Protein AF-A0A061PE64-F1 (afdb_monomer)

Radius of gyration: 28.74 Å; Cα contacts (8 Å, |Δi|>4): 344; chains: 1; bounding box: 72×44×99 Å

pLDDT: mean 81.18, std 12.91, range [37.75, 94.81]

Sequence (260 aa):
MVASVWLIIIIAFAVAGWHYVTSRRQDVIDVRKYKSYVHGNATLTGKNVHFFVIAGHRHRQYCEITGGRLLIHDPHNKIELFINEKEVTRSGVTCGQQYVGTMIINEHLQFTYKVGAFSRYRRVVQQELPRANDLVDLVSFALETIMANNTMRKKNMLIGAAMPTSEAEFLHTATTFQHYKAEAGRMLTEKVGNRFGRHVDEYLQIFEFESTDQVSADELRRRYRIMAKRYHPDSPTGDVHKFKRVKEAYEHIKKEHVAV

Secondary structure (DSSP, 8-state):
-HHHHHHHHHHHHHHHHHHHHHHTS-----EEEESEEEETTEEEEETTEEEEEETT-TT-EEEEE-SEEEEEE-SS-EEEEEEEEEEEEETTEEEEEEEEEEEEETTEEEEE--TT-HHHHHHHHHHHS-SS-HHHHHHHHHHHHHHHHHHHHHTT---TTSPPSSHHHHHHHHHHHHHHHHHHHHHHHHHHHTTTT----HHHHHTT-S-GGG--HHHHHHHHHHHHHHH-TTSTT--HHHHHHHHHHHHHHHHHH---

Nearest PDB structures (foldseek):
  4rwu-assembly1_A  TM=8.723E-01  e=1.209E-02  Saccharomyces cerevisiae S288C
  5k3h-assembly2_D  TM=2.871E-01  e=7.745E+00  Caenorhabditis elegans
  8z9d-assembly1_o  TM=2.925E-01  e=5.789E+00  Spinacia oleracea

Structure (mmCIF, N/CA/C/O backbone):
data_AF-A0A061PE64-F1
#
_entry.id   AF-A0A061PE64-F1
#
loop_
_atom_site.group_PDB
_atom_site.id
_atom_site.type_symbol
_atom_site.label_atom_id
_atom_site.label_alt_id
_atom_site.label_comp_id
_atom_site.label_asym_id
_atom_site.label_entity_id
_atom_site.label_seq_id
_atom_site.pdbx_PDB_ins_code
_atom_site.Cartn_x
_atom_site.Cartn_y
_atom_site.Cartn_z
_atom_site.occupancy
_atom_site.B_iso_or_equiv
_atom_site.auth_seq_id
_atom_site.auth_comp_id
_atom_site.auth_asym_id
_atom_site.auth_atom_id
_atom_site.pdbx_PDB_model_num
ATOM 1 N N . MET A 1 1 ? -35.300 19.593 63.095 1.00 65.81 1 MET A N 1
ATOM 2 C CA . MET A 1 1 ? -34.093 18.826 62.702 1.00 65.81 1 MET A CA 1
ATOM 3 C C . MET A 1 1 ? -34.347 17.782 61.620 1.00 65.81 1 MET A C 1
ATOM 5 O O . MET A 1 1 ? -33.491 17.628 60.767 1.00 65.81 1 MET A O 1
ATOM 9 N N . VAL A 1 2 ? -35.482 17.073 61.603 1.00 73.81 2 VAL A N 1
ATOM 10 C CA . VAL A 1 2 ? -35.707 15.985 60.626 1.00 73.81 2 VAL A CA 1
ATOM 11 C C . VAL A 1 2 ? -35.851 16.494 59.180 1.00 73.81 2 VAL A C 1
ATOM 13 O O . VAL A 1 2 ? -35.308 15.891 58.261 1.00 73.81 2 VAL A O 1
ATOM 16 N N . ALA A 1 3 ? -36.503 17.643 58.972 1.00 76.19 3 ALA A N 1
ATOM 17 C CA . ALA A 1 3 ? -36.713 18.213 57.635 1.00 76.19 3 ALA A CA 1
ATOM 18 C C . ALA A 1 3 ? -35.410 18.614 56.912 1.00 76.19 3 ALA A C 1
ATOM 20 O O . ALA A 1 3 ? -35.300 18.463 55.698 1.00 76.19 3 ALA A O 1
ATOM 21 N N . SER A 1 4 ? -34.398 19.078 57.649 1.00 79.50 4 SER A N 1
ATOM 22 C CA . SER A 1 4 ? -33.114 19.492 57.078 1.00 79.50 4 SER A CA 1
ATOM 23 C C . SER A 1 4 ? -32.258 18.308 56.611 1.00 79.50 4 SER A C 1
ATOM 25 O O . SER A 1 4 ? -31.529 18.442 55.634 1.00 79.50 4 SER A O 1
ATOM 27 N N . VAL A 1 5 ? -32.388 17.134 57.239 1.00 88.12 5 VAL A N 1
ATOM 28 C CA . VAL A 1 5 ? -31.668 15.915 56.824 1.00 88.12 5 VAL A CA 1
ATOM 29 C C . VAL A 1 5 ? -32.196 15.392 55.485 1.00 88.12 5 VAL A C 1
ATOM 31 O O . VAL A 1 5 ? -31.411 15.072 54.595 1.00 88.12 5 VAL A O 1
ATOM 34 N N . TRP A 1 6 ? -33.518 15.377 55.298 1.00 87.75 6 TRP A N 1
ATOM 35 C CA . TRP A 1 6 ? -34.132 14.946 54.038 1.00 87.75 6 TRP A CA 1
ATOM 36 C C . TRP A 1 6 ? -33.775 15.858 52.862 1.00 87.75 6 TRP A C 1
ATOM 38 O O . TRP A 1 6 ? -33.511 15.366 51.766 1.00 87.75 6 TRP A O 1
ATOM 48 N N . LEU A 1 7 ? -33.690 17.171 53.094 1.00 88.25 7 LEU A N 1
ATOM 49 C CA . LEU A 1 7 ? -33.286 18.129 52.067 1.00 88.25 7 LEU A CA 1
ATOM 50 C C . LEU A 1 7 ? -31.846 17.882 51.585 1.00 88.25 7 LEU A C 1
ATOM 52 O O . LEU A 1 7 ? -31.590 17.895 50.383 1.00 88.25 7 LEU A O 1
ATOM 56 N N . ILE A 1 8 ? -30.920 17.597 52.506 1.00 89.56 8 ILE A N 1
ATOM 57 C CA . ILE A 1 8 ? -29.518 17.295 52.173 1.00 89.56 8 ILE A CA 1
ATOM 58 C C . ILE A 1 8 ? -29.419 16.009 51.344 1.00 89.56 8 ILE A C 1
ATOM 60 O O . ILE A 1 8 ? -28.689 15.974 50.356 1.00 89.56 8 ILE A O 1
ATOM 64 N N . ILE A 1 9 ? -30.183 14.973 51.701 1.00 89.19 9 ILE A N 1
ATOM 65 C CA . ILE A 1 9 ? -30.203 13.701 50.965 1.00 89.19 9 ILE A CA 1
ATOM 66 C C . ILE A 1 9 ? -30.725 13.909 49.537 1.00 89.19 9 ILE A C 1
ATOM 68 O O . ILE A 1 9 ? -30.103 13.442 48.584 1.00 89.19 9 ILE A O 1
ATOM 72 N N . ILE A 1 10 ? -31.820 14.655 49.364 1.00 90.81 10 ILE A N 1
ATOM 73 C CA . ILE A 1 10 ? -32.391 14.943 48.038 1.00 90.81 10 ILE A CA 1
ATOM 74 C C . ILE A 1 10 ? -31.395 15.721 47.168 1.00 90.81 10 ILE A C 1
ATOM 76 O O . ILE A 1 10 ? -31.207 15.377 46.002 1.00 90.81 10 ILE A O 1
ATOM 80 N N . ILE A 1 11 ? -30.714 16.724 47.733 1.00 91.50 11 ILE A N 1
ATOM 81 C CA . ILE A 1 11 ? -29.686 17.490 47.016 1.00 91.50 11 ILE A CA 1
ATOM 82 C C . ILE A 1 11 ? -28.512 16.584 46.628 1.00 91.50 11 ILE A C 1
ATOM 84 O O . ILE A 1 11 ? -28.055 16.647 45.490 1.00 91.50 11 ILE A O 1
ATOM 88 N N . ALA A 1 12 ? -28.059 15.698 47.518 1.00 90.62 12 ALA A N 1
ATOM 89 C CA . ALA A 1 12 ? -26.979 14.760 47.216 1.00 90.62 12 ALA A CA 1
ATOM 90 C C . ALA A 1 12 ? -27.345 13.809 46.064 1.00 90.62 12 ALA A C 1
ATOM 92 O O . ALA A 1 12 ? -26.534 13.612 45.161 1.00 90.62 12 ALA A O 1
ATOM 93 N N . PHE A 1 13 ? -28.573 13.278 46.032 1.00 91.88 13 PHE A N 1
ATOM 94 C CA . PHE A 1 13 ? -29.049 12.449 44.919 1.00 91.88 13 PHE A CA 1
ATOM 95 C C . PHE A 1 13 ? -29.255 13.244 43.626 1.00 91.88 13 PHE A C 1
ATOM 97 O O . PHE A 1 13 ? -28.962 12.724 42.553 1.00 91.88 13 PHE A O 1
ATOM 104 N N . ALA A 1 14 ? -29.699 14.500 43.701 1.00 88.94 14 ALA A N 1
ATOM 105 C CA . ALA A 1 14 ? -29.821 15.369 42.532 1.00 88.94 14 ALA A CA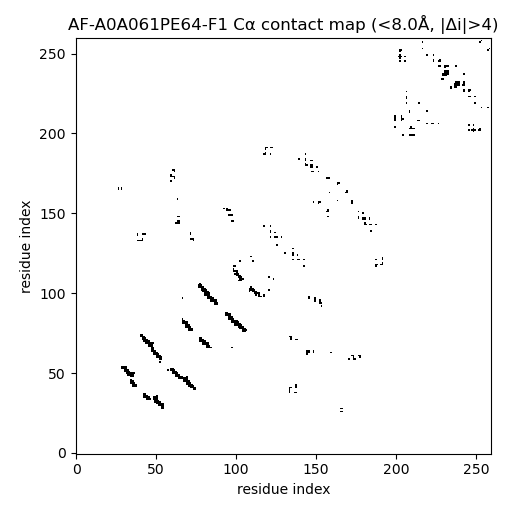 1
ATOM 106 C C . ALA A 1 14 ? -28.447 15.724 41.943 1.00 88.94 14 ALA A C 1
ATOM 108 O O . ALA A 1 14 ? -28.273 15.669 40.730 1.00 88.94 14 ALA A O 1
ATOM 109 N N . VAL A 1 15 ? -27.455 16.019 42.788 1.00 88.38 15 VAL A N 1
ATOM 110 C CA . VAL A 1 15 ? -26.070 16.293 42.374 1.00 88.38 15 VAL A CA 1
ATOM 111 C C . VAL A 1 15 ? -25.398 15.029 41.844 1.00 88.38 15 VAL A C 1
ATOM 113 O O . VAL A 1 15 ? -24.762 15.083 40.796 1.00 88.38 15 VAL A O 1
ATOM 116 N N . ALA A 1 16 ? -25.578 13.879 42.500 1.00 84.50 16 ALA A N 1
ATOM 117 C CA . ALA A 1 16 ? -25.071 12.597 42.014 1.00 84.50 16 ALA A CA 1
ATOM 118 C C . ALA A 1 16 ? -25.743 12.189 40.694 1.00 84.50 16 ALA A C 1
ATOM 120 O O . ALA A 1 16 ? -25.062 11.743 39.779 1.00 84.50 16 ALA A O 1
ATOM 121 N N . GLY A 1 17 ? -27.055 12.400 40.561 1.00 82.56 17 GLY A N 1
ATOM 122 C CA . GLY A 1 17 ? -27.813 12.176 39.332 1.00 82.56 17 GLY A CA 1
ATOM 123 C C . GLY A 1 17 ? -27.390 13.122 38.210 1.00 82.56 17 GLY A C 1
ATOM 124 O O . GLY A 1 17 ? -27.197 12.681 37.082 1.00 82.56 17 GLY A O 1
ATOM 125 N N . TRP A 1 18 ? -27.152 14.399 38.513 1.00 79.31 18 TRP A N 1
ATOM 12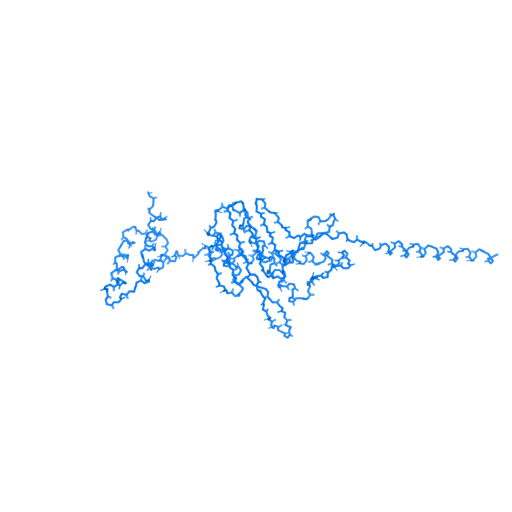6 C CA . TRP A 1 18 ? -26.614 15.372 37.564 1.00 79.31 18 TRP A CA 1
ATOM 127 C C . TRP A 1 18 ? -25.194 15.010 37.129 1.00 79.31 18 TRP A C 1
ATOM 129 O O . TRP A 1 18 ? -24.917 14.994 35.933 1.00 79.31 18 TRP A O 1
ATOM 139 N N . HIS A 1 19 ? -24.298 14.657 38.057 1.00 73.44 19 HIS A N 1
ATOM 140 C CA . HIS A 1 19 ? -22.955 14.167 37.734 1.00 73.44 19 HIS A CA 1
ATOM 141 C C . HIS A 1 19 ? -22.993 12.867 36.933 1.00 73.44 19 HIS A C 1
ATOM 143 O O . HIS A 1 19 ? -22.232 12.720 35.986 1.00 73.44 19 HIS A O 1
ATOM 149 N N . TYR A 1 20 ? -23.910 11.956 37.250 1.00 73.06 20 TYR A N 1
ATOM 150 C CA . TYR A 1 20 ? -24.108 10.717 36.507 1.00 73.06 20 TYR A CA 1
ATOM 151 C C . TYR A 1 20 ? -24.601 10.985 35.080 1.00 73.06 20 TYR A C 1
ATOM 153 O O . TYR A 1 20 ? -24.054 10.430 34.134 1.00 73.06 20 TYR A O 1
ATOM 161 N N . VAL A 1 21 ? -25.582 11.876 34.898 1.00 67.38 21 VAL A N 1
ATOM 162 C CA . VAL A 1 21 ? -26.128 12.249 33.581 1.00 67.38 21 VAL A CA 1
ATOM 163 C C . VAL A 1 21 ? -25.126 13.064 32.760 1.00 67.38 21 VAL A C 1
ATOM 165 O O . VAL A 1 21 ? -25.002 12.835 31.561 1.00 67.38 21 VAL A O 1
ATOM 168 N N . THR A 1 22 ? -24.369 13.973 33.377 1.00 61.34 22 THR A N 1
ATOM 169 C CA . THR A 1 22 ? -23.318 14.745 32.688 1.00 61.34 22 THR A CA 1
ATOM 170 C C . THR A 1 22 ? -22.094 13.894 32.360 1.00 61.34 22 THR A C 1
ATOM 172 O O . THR A 1 22 ? -21.554 14.036 31.271 1.00 61.34 22 THR A O 1
ATOM 175 N N . SER A 1 23 ? -21.734 12.931 33.213 1.00 57.66 23 SER A N 1
ATOM 176 C CA . SER A 1 23 ? -20.745 11.885 32.915 1.00 57.66 23 SER A CA 1
ATOM 177 C C . SER A 1 23 ? -21.216 10.907 31.830 1.00 57.66 23 SER A C 1
ATOM 179 O O . SER A 1 23 ? -20.381 10.314 31.151 1.00 57.66 23 SER A O 1
ATOM 181 N N . ARG A 1 24 ? -22.535 10.717 31.672 1.00 48.91 24 ARG A N 1
ATOM 182 C CA . ARG A 1 24 ? -23.166 9.898 30.622 1.00 48.91 24 ARG A CA 1
ATOM 183 C C . ARG A 1 24 ? -23.611 10.672 29.389 1.00 48.91 24 ARG A C 1
ATOM 185 O O . ARG A 1 24 ? -24.132 10.040 28.468 1.00 48.91 24 ARG A O 1
ATOM 192 N N . ARG A 1 25 ? -23.350 11.981 29.286 1.00 46.56 25 ARG A N 1
ATOM 193 C CA . ARG A 1 25 ? -23.132 12.575 27.962 1.00 46.56 25 ARG A CA 1
ATOM 194 C C . ARG A 1 25 ? -21.840 11.956 27.445 1.00 46.56 25 ARG A C 1
ATOM 196 O O . ARG A 1 25 ? -20.778 12.546 27.541 1.00 46.56 25 ARG A O 1
ATOM 203 N N . GLN A 1 26 ? -21.963 10.706 27.001 1.00 49.41 26 GLN A N 1
ATOM 204 C CA . GLN A 1 26 ? -20.972 9.989 26.235 1.00 49.41 26 GLN A CA 1
ATOM 205 C C . GLN A 1 26 ? -20.493 10.967 25.185 1.00 49.41 26 GLN A C 1
ATOM 207 O O . GLN A 1 26 ? -21.315 11.512 24.443 1.00 49.41 26 GLN A O 1
ATOM 212 N N . ASP A 1 27 ? -19.193 11.219 25.188 1.00 52.84 27 ASP A N 1
ATOM 213 C CA . ASP A 1 27 ? -18.502 11.899 24.114 1.00 52.84 27 ASP A CA 1
ATOM 214 C C . ASP A 1 27 ? -18.824 11.127 22.833 1.00 52.84 27 ASP A C 1
ATOM 216 O O . ASP A 1 27 ? -18.201 10.113 22.511 1.00 52.84 27 ASP A O 1
ATOM 220 N N . VAL A 1 28 ? -19.905 11.528 22.157 1.00 57.47 28 VAL A N 1
ATOM 221 C CA . VAL A 1 28 ? -20.294 10.968 20.872 1.00 57.47 28 VAL A CA 1
ATOM 222 C C . VAL A 1 28 ? -19.204 11.426 19.926 1.00 57.47 28 VAL A C 1
ATOM 224 O O . VAL A 1 28 ? -19.211 12.550 19.427 1.00 57.47 28 VAL A O 1
ATOM 227 N N . ILE A 1 29 ? -18.217 10.561 19.753 1.00 69.00 29 ILE A N 1
ATOM 228 C CA . ILE A 1 29 ? -17.114 10.782 18.841 1.00 69.00 29 ILE A CA 1
ATOM 229 C C . ILE A 1 29 ? -17.666 10.903 17.421 1.00 69.00 29 ILE A C 1
ATOM 231 O O . ILE A 1 29 ? -18.176 9.939 16.851 1.00 69.00 29 ILE A O 1
ATOM 235 N N . ASP A 1 30 ? -17.548 12.096 16.833 1.00 77.38 30 ASP A N 1
ATOM 236 C CA . ASP A 1 30 ? -17.822 12.320 15.409 1.00 77.38 30 ASP A CA 1
ATOM 237 C C . ASP A 1 30 ? -16.663 11.732 14.588 1.00 77.38 30 ASP A C 1
ATOM 239 O O . ASP A 1 30 ? -15.722 12.427 14.186 1.00 77.38 30 ASP A O 1
ATOM 243 N N . VAL A 1 31 ? -16.691 10.409 14.403 1.00 78.06 31 VAL A N 1
ATOM 244 C CA . VAL A 1 31 ? -15.769 9.692 13.520 1.00 78.06 31 VAL A CA 1
ATOM 245 C C . VAL A 1 31 ? -16.340 9.701 12.107 1.00 78.06 31 VAL A C 1
ATOM 247 O O . VAL A 1 31 ? -17.355 9.068 11.812 1.00 78.06 31 VAL A O 1
ATOM 250 N N . ARG A 1 32 ? -15.633 10.361 11.194 1.00 82.38 32 ARG A N 1
ATOM 251 C CA . ARG A 1 32 ? -16.002 10.423 9.778 1.00 82.38 32 ARG A CA 1
ATOM 252 C C . ARG A 1 32 ? -15.304 9.329 8.989 1.00 82.38 32 ARG A C 1
ATOM 254 O O . ARG A 1 32 ? -14.097 9.135 9.133 1.00 82.38 32 ARG A O 1
ATOM 261 N N . LYS A 1 33 ? -16.069 8.656 8.125 1.00 84.00 33 LYS A N 1
ATOM 262 C CA . LYS A 1 33 ? -15.598 7.601 7.222 1.00 84.00 33 LYS A CA 1
ATOM 263 C C . LYS A 1 33 ? -15.558 8.106 5.779 1.00 84.00 33 LYS A C 1
ATOM 265 O O . LYS A 1 33 ? -16.592 8.483 5.233 1.00 84.00 33 LYS A O 1
ATOM 270 N N . TYR A 1 34 ? -14.391 8.044 5.143 1.00 84.62 34 TYR A N 1
ATOM 271 C CA . TYR A 1 34 ? -14.202 8.388 3.729 1.00 84.62 34 TYR A CA 1
ATOM 272 C C . TYR A 1 34 ? -13.819 7.151 2.905 1.00 84.62 34 TYR A C 1
ATOM 274 O O . TYR A 1 34 ? -13.255 6.188 3.431 1.00 84.62 34 TYR A O 1
ATOM 282 N N . LYS A 1 35 ? -14.139 7.180 1.604 1.00 86.31 35 LYS A N 1
ATOM 283 C CA . LYS A 1 35 ? -13.868 6.094 0.635 1.00 86.31 35 LYS A CA 1
ATOM 284 C C . LYS A 1 35 ? -12.722 6.404 -0.337 1.00 86.31 35 LYS A C 1
ATOM 286 O O . LYS A 1 35 ? -12.366 5.564 -1.161 1.00 86.31 35 LYS A O 1
ATOM 291 N N . SER A 1 36 ? -12.174 7.611 -0.261 1.00 89.31 36 SER A N 1
ATOM 292 C CA . SER A 1 36 ? -11.118 8.102 -1.139 1.00 89.31 36 SER A CA 1
ATOM 293 C C . SER A 1 36 ? -10.119 8.943 -0.358 1.00 89.31 36 SER A C 1
ATOM 295 O O . SER A 1 36 ? -10.470 9.563 0.648 1.00 89.31 36 SER A O 1
ATOM 297 N N . TYR A 1 37 ? -8.889 8.978 -0.853 1.00 89.44 37 TYR A N 1
ATOM 298 C CA . TYR A 1 37 ? -7.808 9.806 -0.339 1.00 89.44 37 TYR A CA 1
ATOM 299 C C . TYR A 1 37 ? -7.116 10.507 -1.499 1.00 89.44 37 TYR A C 1
ATOM 301 O O . TYR A 1 37 ? -6.849 9.883 -2.522 1.00 89.44 37 TYR A O 1
ATOM 309 N N . VAL A 1 38 ? -6.864 11.803 -1.347 1.00 90.12 38 VAL A N 1
ATOM 310 C CA . VAL A 1 38 ? -6.295 12.659 -2.391 1.00 90.12 38 VAL A CA 1
ATOM 311 C C . VAL A 1 38 ? -4.952 13.181 -1.899 1.00 90.12 38 VAL A C 1
ATOM 313 O O . VAL A 1 38 ? -4.854 13.641 -0.759 1.00 90.12 38 VAL A O 1
ATOM 316 N N . HIS A 1 39 ? -3.933 13.104 -2.752 1.00 90.31 39 HIS A N 1
ATOM 317 C CA . HIS A 1 39 ? -2.596 13.647 -2.514 1.00 90.31 39 HIS A CA 1
ATOM 318 C C . HIS A 1 39 ? -2.111 14.306 -3.801 1.00 90.31 39 HIS A C 1
ATOM 320 O O . HIS A 1 39 ? -2.010 13.637 -4.829 1.00 90.31 39 HIS A O 1
ATOM 326 N N . GLY A 1 40 ? -1.879 15.619 -3.751 1.00 90.44 40 GLY A N 1
ATOM 327 C CA . GLY A 1 40 ? -1.607 16.413 -4.950 1.00 90.44 40 GLY A CA 1
ATOM 328 C C . GLY A 1 40 ? -2.721 16.258 -5.991 1.00 90.44 40 GLY A C 1
ATOM 329 O O . GLY A 1 40 ? -3.898 16.450 -5.676 1.00 90.44 40 GLY A O 1
ATOM 330 N N . ASN A 1 41 ? -2.347 15.875 -7.211 1.00 90.81 41 ASN A N 1
ATOM 331 C CA . ASN A 1 41 ? -3.264 15.639 -8.330 1.00 90.81 41 ASN A CA 1
ATOM 332 C C . ASN A 1 41 ? -3.718 14.178 -8.454 1.00 90.81 41 ASN A C 1
ATOM 334 O O . ASN A 1 41 ? -4.445 13.832 -9.389 1.00 90.81 41 ASN A O 1
ATOM 338 N N . ALA A 1 42 ? -3.295 13.315 -7.532 1.00 92.06 42 ALA A N 1
ATOM 339 C CA . ALA A 1 42 ? -3.607 11.901 -7.567 1.00 92.06 42 ALA A CA 1
ATOM 340 C C . ALA A 1 42 ? -4.650 11.517 -6.511 1.00 92.06 42 ALA A C 1
ATOM 342 O O . ALA A 1 42 ? -4.754 12.102 -5.429 1.00 92.06 42 ALA A O 1
ATOM 343 N N . THR A 1 43 ? -5.430 10.486 -6.825 1.00 93.56 43 THR A N 1
ATOM 344 C CA . THR A 1 43 ? -6.478 9.954 -5.955 1.00 93.56 43 THR A CA 1
ATOM 345 C C . THR A 1 43 ? -6.310 8.453 -5.773 1.00 93.56 43 THR A C 1
ATOM 347 O O . THR A 1 43 ? -6.122 7.712 -6.735 1.00 93.56 43 THR A O 1
ATOM 350 N N . LEU A 1 44 ? -6.432 7.997 -4.528 1.00 92.94 44 LEU A N 1
ATOM 351 C CA . LEU A 1 44 ? -6.550 6.598 -4.140 1.00 92.94 44 LEU A CA 1
ATOM 352 C C . LEU A 1 44 ? -8.002 6.300 -3.755 1.00 92.94 44 LEU A C 1
ATOM 354 O O . LEU A 1 44 ? -8.576 6.950 -2.879 1.00 92.94 44 LEU A O 1
ATOM 358 N N . THR A 1 45 ? -8.591 5.286 -4.384 1.00 93.56 45 THR A N 1
ATOM 359 C CA . THR A 1 45 ? -9.953 4.806 -4.111 1.00 93.56 45 THR A CA 1
ATOM 360 C C . THR A 1 45 ? -10.012 3.277 -4.077 1.00 93.56 45 THR A C 1
ATOM 362 O O . THR A 1 45 ? -9.128 2.581 -4.579 1.00 93.56 45 THR A O 1
ATOM 365 N N . GLY A 1 46 ? -11.067 2.728 -3.476 1.00 89.12 46 GLY A N 1
ATOM 366 C CA . GLY A 1 46 ? -11.331 1.292 -3.502 1.00 89.12 46 GLY A CA 1
ATOM 367 C C . GLY A 1 46 ? -12.591 0.929 -2.723 1.00 89.12 46 GLY A C 1
ATOM 368 O O . GLY A 1 46 ? -12.949 1.594 -1.753 1.00 89.12 46 GLY A O 1
ATOM 369 N N . LYS A 1 47 ? -13.269 -0.153 -3.129 1.00 83.44 47 LYS A N 1
ATOM 370 C CA . LYS A 1 47 ? -14.504 -0.633 -2.468 1.00 83.44 47 LYS A CA 1
ATOM 371 C C . LYS A 1 47 ? -14.287 -0.954 -0.979 1.00 83.44 47 LYS A C 1
ATOM 373 O O . LYS A 1 47 ? -15.190 -0.790 -0.167 1.00 83.44 47 LYS A O 1
ATOM 378 N N . ASN A 1 48 ? -13.070 -1.367 -0.656 1.00 82.75 48 ASN A N 1
ATOM 379 C CA . ASN A 1 48 ? -12.643 -1.939 0.612 1.00 82.75 48 ASN A CA 1
ATOM 380 C C . ASN A 1 48 ? -11.513 -1.109 1.242 1.00 82.75 48 ASN A C 1
ATOM 382 O O . ASN A 1 48 ? -10.636 -1.656 1.912 1.00 82.75 48 ASN A O 1
ATOM 386 N N . VAL A 1 49 ? -11.483 0.204 0.973 1.00 83.19 49 VAL A N 1
ATOM 387 C CA . VAL A 1 49 ? -10.628 1.125 1.732 1.00 83.19 49 VAL A CA 1
ATOM 388 C C . VAL A 1 49 ? -11.475 2.070 2.542 1.00 83.19 49 VAL A C 1
ATOM 390 O O . VAL A 1 49 ? -12.486 2.606 2.071 1.00 83.19 49 VAL A O 1
ATOM 393 N N . HIS A 1 50 ? -11.066 2.252 3.782 1.00 85.56 50 HIS A N 1
ATOM 394 C CA . HIS A 1 50 ? -11.784 3.041 4.754 1.00 85.56 50 HIS A CA 1
ATOM 395 C C . HIS A 1 50 ? -10.808 3.968 5.464 1.00 85.56 50 HIS A C 1
ATOM 397 O O . HIS A 1 50 ? -9.854 3.522 6.098 1.00 85.56 50 HIS A O 1
ATOM 403 N N . PHE A 1 51 ? -11.065 5.267 5.346 1.00 84.50 51 PHE A N 1
ATOM 404 C CA . PHE A 1 51 ? -10.328 6.301 6.060 1.00 84.50 51 PHE A CA 1
ATOM 405 C C . PHE A 1 51 ? -11.194 6.811 7.199 1.00 84.50 51 PHE A C 1
ATOM 407 O O . PHE A 1 51 ? -12.320 7.247 6.957 1.00 84.50 51 PHE A O 1
ATOM 414 N N . PHE A 1 52 ? -10.666 6.777 8.414 1.00 84.25 52 PHE A N 1
ATOM 415 C CA . PHE A 1 52 ? -11.355 7.207 9.619 1.00 84.25 52 PHE A CA 1
ATOM 416 C C . PHE A 1 52 ? -10.633 8.405 10.234 1.00 84.25 52 PHE A C 1
ATOM 418 O O . PHE A 1 52 ? -9.411 8.384 10.417 1.00 84.25 52 PHE A O 1
ATOM 425 N N . VAL A 1 53 ? -11.392 9.453 10.555 1.00 83.81 53 VAL A N 1
ATOM 426 C CA . VAL A 1 53 ? -10.878 10.691 11.159 1.00 83.81 53 VAL A CA 1
ATOM 427 C C . VAL A 1 53 ? -11.841 11.155 12.245 1.00 83.81 53 VAL A C 1
ATOM 429 O O . VAL A 1 53 ? -13.041 11.224 11.992 1.00 83.81 53 VAL A O 1
ATOM 432 N N . ILE A 1 54 ? -11.323 11.518 13.419 1.00 80.81 54 ILE A N 1
ATOM 433 C CA . ILE A 1 54 ? -12.111 12.206 14.451 1.00 80.81 54 ILE A CA 1
ATOM 434 C C . ILE A 1 54 ? -12.217 13.698 14.113 1.00 80.81 54 ILE A C 1
ATOM 436 O O . ILE A 1 54 ? -11.211 14.355 13.814 1.00 80.81 54 ILE A O 1
ATOM 440 N N . ALA A 1 55 ? -13.430 14.249 14.180 1.00 69.38 55 ALA A N 1
ATOM 441 C CA . ALA A 1 55 ? -13.661 15.685 14.061 1.00 69.38 55 ALA A CA 1
ATOM 442 C C . ALA A 1 55 ? -12.837 16.466 15.103 1.00 69.38 55 ALA A C 1
ATOM 444 O O . ALA A 1 55 ? -12.842 16.148 16.283 1.00 69.38 55 ALA A O 1
ATOM 445 N N . GLY A 1 56 ? -12.088 17.478 14.657 1.00 67.12 56 GLY A N 1
ATOM 446 C CA . GLY A 1 56 ? -11.171 18.242 15.519 1.00 67.12 56 GLY A CA 1
ATOM 447 C C . GLY A 1 56 ? -9.736 17.699 15.580 1.00 67.12 56 GLY A C 1
ATOM 448 O O . GLY A 1 56 ? -8.817 18.455 15.881 1.00 67.12 56 GLY A O 1
ATOM 449 N N . HIS A 1 57 ? -9.488 16.451 15.162 1.00 67.75 57 HIS A N 1
ATOM 450 C CA . HIS A 1 57 ? -8.155 15.833 15.159 1.00 67.75 57 HIS A CA 1
ATOM 451 C C . HIS A 1 57 ? -7.699 15.426 13.751 1.00 67.75 57 HIS A C 1
ATOM 453 O O . HIS A 1 57 ? -7.403 14.265 13.475 1.00 67.75 57 HIS A O 1
ATOM 459 N N . ARG A 1 58 ? -7.571 16.408 12.844 1.00 63.25 58 ARG A N 1
ATOM 460 C CA . ARG A 1 58 ? -7.196 16.183 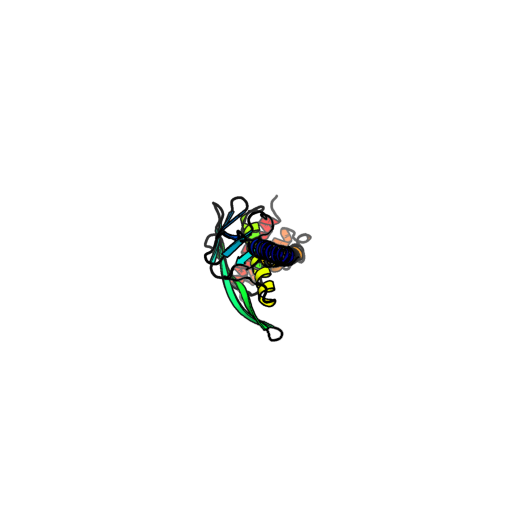11.428 1.00 63.25 58 ARG A CA 1
ATOM 461 C C . ARG A 1 58 ? -5.879 15.419 11.228 1.00 63.25 58 ARG A C 1
ATOM 463 O O . ARG A 1 58 ? -5.722 14.747 10.211 1.00 63.25 58 ARG A O 1
ATOM 470 N N . HIS A 1 59 ? -4.961 15.501 12.192 1.00 65.00 59 HIS A N 1
ATOM 471 C CA . HIS A 1 59 ? -3.661 14.823 12.158 1.00 65.00 59 HIS A CA 1
ATOM 472 C C . HIS A 1 59 ? -3.698 13.374 12.672 1.00 65.00 59 HIS A C 1
ATOM 474 O O . HIS A 1 59 ? -2.708 12.659 12.542 1.00 65.00 59 HIS A O 1
ATOM 480 N N . ARG A 1 60 ? -4.815 12.920 13.254 1.00 71.62 60 ARG A N 1
ATOM 481 C CA . ARG A 1 60 ? -4.965 11.564 13.802 1.00 71.62 60 ARG A CA 1
ATOM 482 C C . ARG A 1 60 ? -5.925 10.771 12.928 1.00 71.62 60 ARG A C 1
ATOM 484 O O . ARG A 1 60 ? -7.123 10.709 13.179 1.00 71.62 60 ARG A O 1
ATOM 491 N N . GLN A 1 61 ? -5.365 10.208 11.864 1.00 82.12 61 GLN A N 1
ATOM 492 C CA . GLN A 1 61 ? -6.100 9.427 10.873 1.00 82.12 61 GLN A CA 1
ATOM 493 C C . GLN A 1 61 ? -5.774 7.943 11.033 1.00 82.12 61 GLN A C 1
ATOM 495 O O . GLN A 1 61 ? -4.622 7.577 11.285 1.00 82.12 61 GLN A O 1
ATOM 500 N N . TYR A 1 62 ? -6.775 7.097 10.844 1.00 84.75 62 TYR A N 1
ATOM 501 C CA . TYR A 1 62 ? -6.617 5.653 10.732 1.00 84.75 62 TYR A CA 1
ATOM 502 C C . TYR A 1 62 ? -7.083 5.219 9.343 1.00 84.75 62 TYR A C 1
ATOM 504 O O . TYR A 1 62 ? -8.111 5.690 8.856 1.00 84.75 62 TYR A O 1
ATOM 512 N N . CYS A 1 63 ? -6.314 4.354 8.685 1.00 87.75 63 CYS A N 1
ATOM 513 C CA . CYS A 1 63 ? -6.673 3.810 7.382 1.00 87.75 63 CYS A CA 1
ATOM 514 C C . CYS A 1 63 ? -6.702 2.287 7.457 1.00 87.75 63 CYS A C 1
ATOM 516 O O . CYS A 1 63 ? -5.774 1.653 7.970 1.00 87.75 63 CYS A O 1
ATOM 518 N N . GLU A 1 64 ? -7.766 1.711 6.917 1.00 87.69 64 GLU A N 1
ATOM 519 C CA . GLU A 1 64 ? -7.925 0.276 6.793 1.00 87.69 64 GLU A CA 1
ATOM 520 C C . GLU A 1 64 ? -8.159 -0.108 5.336 1.00 87.69 64 GLU A C 1
ATOM 522 O O . GLU A 1 64 ? -9.075 0.388 4.676 1.00 87.69 64 GLU A O 1
ATOM 527 N N . ILE A 1 65 ? -7.334 -1.031 4.850 1.00 87.44 65 ILE A N 1
ATOM 528 C CA . ILE A 1 65 ? -7.541 -1.729 3.585 1.00 87.44 65 ILE A CA 1
ATOM 529 C C . ILE A 1 65 ? -7.969 -3.155 3.937 1.00 87.44 65 ILE A C 1
ATOM 531 O O . ILE A 1 65 ? -7.219 -3.896 4.572 1.00 87.44 65 ILE A O 1
ATOM 535 N N . THR A 1 66 ? -9.178 -3.561 3.549 1.00 82.50 66 THR A N 1
ATOM 536 C CA . THR A 1 66 ? -9.742 -4.889 3.869 1.00 82.50 66 THR A CA 1
ATOM 537 C C . THR A 1 66 ? -9.622 -5.897 2.721 1.00 82.50 66 THR A C 1
ATOM 539 O O . THR A 1 66 ? -9.926 -7.067 2.904 1.00 82.50 66 THR A O 1
ATOM 542 N N . GLY A 1 67 ? -9.050 -5.497 1.579 1.00 85.06 67 GLY A N 1
ATOM 543 C CA . GLY A 1 67 ? -8.706 -6.382 0.454 1.00 85.06 67 GLY A CA 1
ATOM 544 C C . GLY A 1 67 ? -9.329 -5.926 -0.864 1.00 85.06 67 GLY A C 1
ATOM 545 O O . GLY A 1 67 ? -9.958 -4.879 -0.927 1.00 85.06 67 GLY A O 1
ATOM 546 N N . GLY A 1 68 ? -9.204 -6.700 -1.937 1.00 89.94 68 GLY A N 1
ATOM 547 C CA . GLY A 1 68 ? -9.808 -6.378 -3.235 1.00 89.94 68 GLY A CA 1
ATOM 548 C C . GLY A 1 68 ? -9.023 -5.344 -4.048 1.00 89.94 68 GLY A C 1
ATOM 549 O O . GLY A 1 68 ? -7.809 -5.224 -3.917 1.00 89.94 68 GLY A O 1
ATOM 550 N N . ARG A 1 69 ? -9.707 -4.628 -4.947 1.00 93.62 69 ARG A N 1
ATOM 551 C CA . ARG A 1 69 ? -9.070 -3.724 -5.919 1.00 93.62 69 ARG A CA 1
ATOM 552 C C . ARG A 1 69 ? -8.892 -2.315 -5.349 1.00 93.62 69 ARG A C 1
ATOM 554 O O . ARG A 1 69 ? -9.877 -1.669 -4.983 1.00 93.62 69 ARG A O 1
ATOM 561 N N . LEU A 1 70 ? -7.647 -1.846 -5.336 1.00 94.06 70 LEU A N 1
ATOM 562 C CA . LEU A 1 70 ? -7.278 -0.448 -5.132 1.00 94.06 70 LEU A CA 1
ATOM 563 C C . LEU A 1 70 ? -7.012 0.200 -6.480 1.00 94.06 70 LEU A C 1
ATOM 565 O O . LEU A 1 70 ? -6.315 -0.377 -7.315 1.00 94.06 70 LEU A O 1
ATOM 569 N N . LEU A 1 71 ? -7.541 1.400 -6.657 1.00 94.81 71 LEU A N 1
ATOM 570 C CA . LEU A 1 71 ? -7.306 2.232 -7.821 1.00 94.81 71 LEU A CA 1
ATOM 571 C C . LEU A 1 71 ? -6.576 3.496 -7.374 1.00 94.81 71 LEU A C 1
ATOM 573 O O . LEU A 1 71 ? -7.081 4.232 -6.529 1.00 94.81 71 LEU A O 1
ATOM 577 N N . ILE A 1 72 ? -5.405 3.738 -7.948 1.00 94.38 72 ILE A N 1
ATOM 578 C CA . ILE A 1 72 ? -4.607 4.940 -7.725 1.00 94.38 72 ILE A CA 1
ATOM 579 C C . ILE A 1 72 ? -4.425 5.597 -9.086 1.00 94.38 72 ILE A C 1
ATOM 581 O O . ILE A 1 72 ? -3.915 4.957 -9.999 1.00 94.38 72 ILE A O 1
ATOM 585 N N . HIS A 1 73 ? -4.877 6.830 -9.260 1.00 93.81 73 HIS A N 1
ATOM 586 C CA . HIS A 1 73 ? -4.824 7.480 -10.566 1.00 93.81 73 HIS A CA 1
ATOM 587 C C . HIS A 1 73 ? -4.615 8.986 -10.452 1.00 93.81 73 HIS A C 1
ATOM 589 O O . HIS A 1 73 ? -5.007 9.606 -9.464 1.00 93.81 73 HIS A O 1
ATOM 595 N N . ASP A 1 74 ? -4.004 9.548 -11.483 1.00 92.12 74 ASP A N 1
ATOM 596 C CA . ASP A 1 74 ? -3.931 10.978 -11.762 1.00 92.12 74 ASP A CA 1
ATOM 597 C C . ASP A 1 74 ? -4.646 11.221 -13.121 1.00 92.12 74 ASP A C 1
ATOM 599 O O . ASP A 1 74 ? -5.291 10.298 -13.639 1.00 92.12 74 ASP A O 1
ATOM 603 N N . PRO A 1 75 ? -4.625 12.431 -13.706 1.00 89.69 75 PRO A N 1
ATOM 604 C CA . PRO A 1 75 ? -5.249 12.681 -15.011 1.00 89.69 75 PRO A CA 1
ATOM 605 C C . PRO A 1 75 ? -4.670 11.882 -16.195 1.00 89.69 75 PRO A C 1
ATOM 607 O O . PRO A 1 75 ? -5.326 11.773 -17.229 1.00 89.69 75 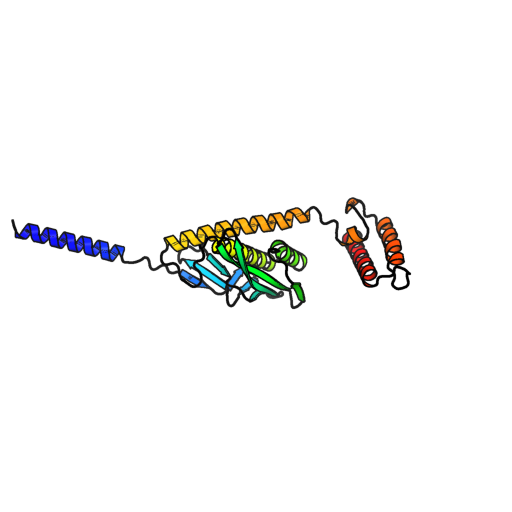PRO A O 1
ATOM 610 N N . HIS A 1 76 ? -3.453 11.355 -16.079 1.00 86.50 76 HIS A N 1
ATOM 611 C CA . HIS A 1 76 ? -2.679 10.755 -17.170 1.00 86.50 76 HIS A CA 1
ATOM 612 C C . HIS A 1 76 ? -2.347 9.277 -16.953 1.00 86.50 76 HIS A C 1
ATOM 614 O O . HIS A 1 76 ? -2.073 8.560 -17.911 1.00 86.50 76 HIS A O 1
ATOM 620 N N . ASN A 1 77 ? -2.349 8.822 -15.708 1.00 89.75 77 ASN A N 1
ATOM 621 C CA . ASN A 1 77 ? -1.829 7.535 -15.299 1.00 89.75 77 ASN A CA 1
ATOM 622 C C . ASN A 1 77 ? -2.789 6.846 -14.334 1.00 89.75 77 ASN A C 1
ATOM 624 O O . ASN A 1 77 ? -3.471 7.468 -13.515 1.00 89.75 77 ASN A O 1
ATOM 628 N N . LYS A 1 78 ? -2.789 5.519 -14.398 1.00 92.12 78 LYS A N 1
ATOM 629 C CA . LYS A 1 78 ? -3.668 4.651 -13.631 1.00 92.12 78 LYS A CA 1
ATOM 630 C C . LYS A 1 78 ? -2.902 3.436 -13.137 1.00 92.12 78 LYS A C 1
ATOM 632 O O . LYS A 1 78 ? -2.279 2.721 -13.913 1.00 92.12 78 LYS A O 1
ATOM 637 N N . ILE A 1 79 ? -3.005 3.162 -11.847 1.00 92.88 79 ILE A N 1
ATOM 638 C CA . ILE A 1 79 ? -2.405 2.012 -11.183 1.00 92.88 79 ILE A CA 1
ATOM 639 C C . ILE A 1 79 ? -3.506 1.239 -10.477 1.00 92.88 79 ILE A C 1
ATOM 641 O O . ILE A 1 79 ? -4.313 1.795 -9.730 1.00 92.88 79 ILE A O 1
ATOM 645 N N . GLU A 1 80 ? -3.511 -0.068 -10.681 1.00 93.81 80 GLU A N 1
ATOM 646 C CA . GLU A 1 80 ? -4.436 -0.975 -10.024 1.00 93.81 80 GLU A CA 1
ATOM 647 C C . GLU A 1 80 ? -3.661 -1.976 -9.182 1.00 93.81 80 GLU A C 1
ATOM 649 O O . GLU A 1 80 ? -2.791 -2.685 -9.692 1.00 93.81 80 GLU A O 1
ATOM 654 N N . LEU A 1 81 ? -3.992 -2.049 -7.894 1.00 93.06 81 LEU A N 1
ATOM 655 C CA . LEU A 1 81 ? -3.438 -3.039 -6.976 1.00 93.06 81 LEU A CA 1
ATOM 656 C C . LEU A 1 81 ? -4.540 -4.015 -6.578 1.00 93.06 81 LEU A C 1
ATOM 658 O O . LEU A 1 81 ? -5.559 -3.621 -6.012 1.00 93.06 81 LEU A O 1
ATOM 662 N N . PHE A 1 82 ? -4.320 -5.297 -6.836 1.00 91.56 82 PHE A N 1
ATOM 663 C CA . PHE A 1 82 ? -5.214 -6.363 -6.399 1.00 91.56 82 PHE A CA 1
ATOM 664 C C . PHE A 1 82 ? -4.694 -6.921 -5.082 1.00 91.56 82 PHE A C 1
ATOM 666 O O . PHE A 1 82 ? -3.658 -7.588 -5.042 1.00 91.56 82 PHE A O 1
ATOM 673 N N . ILE A 1 83 ? -5.385 -6.595 -3.995 1.00 92.50 83 ILE A N 1
ATOM 674 C CA . ILE A 1 83 ? -5.030 -6.996 -2.640 1.00 92.50 83 ILE A CA 1
ATOM 675 C C . ILE A 1 83 ? -5.723 -8.310 -2.323 1.00 92.50 83 ILE A C 1
ATOM 677 O O . ILE A 1 83 ? -6.948 -8.383 -2.231 1.00 92.50 83 ILE A O 1
ATOM 681 N N . ASN A 1 84 ? -4.912 -9.334 -2.118 1.00 90.06 84 ASN A N 1
ATOM 682 C CA . ASN A 1 84 ? -5.361 -10.655 -1.726 1.00 90.06 84 ASN A CA 1
ATOM 683 C C . ASN A 1 84 ? -5.065 -10.878 -0.246 1.00 90.06 84 ASN A C 1
ATOM 685 O O . ASN A 1 84 ? -4.250 -10.177 0.362 1.00 90.06 84 ASN A O 1
ATOM 689 N N . GLU A 1 85 ? -5.699 -11.896 0.313 1.00 90.69 85 GLU A N 1
ATOM 690 C CA . GLU A 1 85 ? -5.498 -12.331 1.685 1.00 90.69 85 GLU A CA 1
ATOM 691 C C . GLU A 1 85 ? -5.069 -13.794 1.704 1.00 90.69 85 GLU A C 1
ATOM 693 O O . GLU A 1 85 ? -5.401 -14.577 0.812 1.00 90.69 85 GLU A O 1
ATOM 698 N N . LYS A 1 86 ? -4.257 -14.149 2.693 1.00 89.69 86 LYS A N 1
ATOM 699 C CA . LYS A 1 86 ? -3.915 -15.532 3.006 1.00 89.69 86 LYS A CA 1
ATOM 700 C C . LYS A 1 86 ? -3.853 -15.699 4.512 1.00 89.69 86 LYS A C 1
ATOM 702 O O . LYS A 1 86 ? -3.404 -14.791 5.209 1.00 89.69 86 LYS A O 1
ATOM 707 N N . GLU A 1 87 ? -4.224 -16.862 5.011 1.00 90.88 87 GLU A N 1
ATOM 708 C CA . GLU A 1 87 ? -4.025 -17.172 6.421 1.00 90.88 87 GLU A CA 1
ATOM 709 C C . GLU A 1 87 ? -2.554 -17.475 6.704 1.00 90.88 87 GLU A C 1
ATOM 711 O O . GLU A 1 87 ? -1.850 -18.109 5.909 1.00 90.88 87 GLU A O 1
ATOM 716 N N . VAL A 1 88 ? -2.068 -16.984 7.840 1.00 86.94 88 VAL A N 1
ATOM 717 C CA . VAL A 1 88 ? -0.724 -17.266 8.330 1.00 86.94 88 VAL A CA 1
ATOM 718 C C . VAL A 1 88 ? -0.801 -17.593 9.808 1.00 86.94 88 VAL A C 1
ATOM 720 O O . VAL A 1 88 ? -1.248 -16.779 10.613 1.00 86.94 88 VAL A O 1
ATOM 723 N N . THR A 1 89 ? -0.300 -18.771 10.166 1.00 87.06 89 THR A N 1
ATOM 724 C CA . THR A 1 89 ? -0.155 -19.187 11.559 1.00 87.06 89 THR A CA 1
ATOM 725 C C . THR A 1 89 ? 1.269 -18.920 12.027 1.00 87.06 89 THR A C 1
ATOM 727 O O . THR A 1 89 ? 2.238 -19.372 11.411 1.00 87.06 89 THR A O 1
ATOM 730 N N . ARG A 1 90 ? 1.426 -18.181 13.127 1.00 78.44 90 ARG A N 1
ATOM 731 C CA . ARG A 1 90 ? 2.729 -17.968 13.770 1.00 78.44 90 ARG A CA 1
ATOM 732 C C . ARG A 1 90 ? 2.562 -17.992 15.280 1.00 78.44 90 ARG A C 1
ATOM 734 O O . ARG A 1 90 ? 1.765 -17.236 15.820 1.00 78.44 90 ARG A O 1
ATOM 741 N N . SER A 1 91 ? 3.336 -18.846 15.951 1.00 82.69 91 SER A N 1
ATOM 742 C CA . SER A 1 91 ? 3.277 -19.006 17.412 1.00 82.69 91 SER A CA 1
ATOM 743 C C . SER A 1 91 ? 1.869 -19.362 17.922 1.00 82.69 91 SER A C 1
ATOM 745 O O . SER A 1 91 ? 1.428 -18.834 18.934 1.00 82.69 91 SER A O 1
ATOM 747 N N . GLY A 1 92 ? 1.146 -20.219 17.190 1.00 83.25 92 GLY A N 1
ATOM 748 C CA . GLY A 1 92 ? -0.201 -20.681 17.560 1.00 83.25 92 GLY A CA 1
ATOM 749 C C . GLY A 1 92 ? -1.344 -19.708 17.253 1.00 83.25 92 GLY A C 1
ATOM 750 O O . GLY A 1 92 ? -2.501 -20.082 17.397 1.00 83.25 92 GLY A O 1
ATOM 751 N N . VAL A 1 93 ? -1.049 -18.491 16.786 1.00 80.69 93 VAL A N 1
ATOM 752 C CA . VAL A 1 93 ? -2.065 -17.515 16.368 1.00 80.69 93 VAL A CA 1
ATOM 753 C C . VAL A 1 93 ? -2.191 -17.541 14.849 1.00 80.69 93 VAL A C 1
ATOM 755 O O . VAL A 1 93 ? -1.199 -17.322 14.146 1.00 80.69 93 VAL A O 1
ATOM 758 N N . THR A 1 94 ? -3.399 -17.798 14.347 1.00 86.00 94 THR A N 1
ATOM 759 C CA . THR A 1 94 ? -3.743 -17.676 12.923 1.00 86.00 94 THR A CA 1
ATOM 760 C C . THR A 1 94 ? -4.315 -16.291 12.665 1.00 86.00 94 THR A C 1
ATOM 762 O O . THR A 1 94 ? -5.263 -15.875 13.326 1.00 86.00 94 THR A O 1
ATOM 765 N N . CYS A 1 95 ? -3.738 -15.565 11.711 1.00 86.38 95 CYS A N 1
ATOM 766 C CA . CYS A 1 95 ? -4.273 -14.285 11.266 1.00 86.38 95 CYS A CA 1
ATOM 767 C C . CYS A 1 95 ? -4.251 -14.167 9.741 1.00 86.38 95 CYS A C 1
ATOM 769 O O . CYS A 1 95 ? -3.400 -14.747 9.060 1.00 86.38 95 CYS A O 1
ATOM 771 N N . GLY A 1 96 ? -5.187 -13.385 9.208 1.00 87.50 96 GLY A N 1
ATOM 772 C CA . GLY A 1 96 ? -5.192 -12.991 7.808 1.00 87.50 96 GLY A CA 1
ATOM 773 C C . GLY A 1 96 ? -4.045 -12.026 7.503 1.00 87.50 96 GLY A C 1
ATOM 774 O O . GLY A 1 96 ? -3.891 -10.983 8.146 1.00 87.50 96 GLY A O 1
ATOM 775 N N . GLN A 1 97 ? -3.209 -12.378 6.530 1.00 89.44 97 GLN A N 1
ATOM 776 C CA . GLN A 1 97 ? -2.155 -11.531 5.991 1.00 89.44 97 GLN A CA 1
ATOM 777 C C . GLN A 1 97 ? -2.534 -11.072 4.587 1.00 89.44 97 GLN A C 1
ATOM 779 O O . GLN A 1 97 ? -2.631 -11.868 3.652 1.00 89.44 97 GLN A O 1
ATOM 784 N N . GLN A 1 98 ? -2.635 -9.761 4.418 1.00 90.94 98 GLN A N 1
ATOM 785 C CA . GLN A 1 98 ? -2.843 -9.144 3.121 1.00 90.94 98 GLN A CA 1
ATOM 786 C C . GLN A 1 98 ? -1.544 -8.957 2.351 1.00 90.94 98 GLN A C 1
ATOM 788 O O . GLN A 1 98 ? -0.477 -8.690 2.916 1.00 90.94 98 GLN A O 1
ATOM 793 N N . TYR A 1 99 ? -1.641 -9.044 1.034 1.00 89.38 99 TYR A N 1
ATOM 794 C CA . TYR A 1 99 ? -0.538 -8.793 0.122 1.00 89.38 99 TYR A CA 1
ATOM 795 C C . TYR A 1 99 ? -1.064 -8.286 -1.219 1.00 89.38 99 TYR A C 1
ATOM 797 O O . TYR A 1 99 ? -2.193 -8.567 -1.607 1.00 89.38 99 TYR A O 1
ATOM 805 N N . VAL A 1 100 ? -0.224 -7.557 -1.953 1.00 90.00 100 VAL A N 1
ATOM 806 C CA . VAL A 1 100 ? -0.507 -7.234 -3.355 1.00 90.00 100 VAL A CA 1
ATOM 807 C C . VAL A 1 100 ? -0.264 -8.503 -4.171 1.00 90.00 100 VAL A C 1
ATOM 809 O O . VAL A 1 100 ? 0.862 -9.009 -4.201 1.00 90.00 100 VAL A O 1
ATOM 812 N N . GLY A 1 101 ? -1.316 -9.048 -4.773 1.00 85.56 101 GLY A N 1
ATOM 813 C CA . GLY A 1 101 ? -1.242 -10.185 -5.688 1.00 85.56 101 GLY A CA 1
ATOM 814 C C . GLY A 1 101 ? -0.803 -9.751 -7.082 1.00 85.56 101 GLY A C 1
ATOM 815 O O . GLY A 1 101 ? 0.160 -10.300 -7.620 1.00 85.56 101 GLY A O 1
ATOM 816 N N . THR A 1 102 ? -1.462 -8.717 -7.605 1.00 86.69 102 THR A N 1
ATOM 817 C CA . THR A 1 102 ? -1.259 -8.216 -8.968 1.00 86.69 102 THR A CA 1
ATOM 818 C C . THR A 1 102 ? -1.161 -6.696 -8.969 1.00 86.69 102 THR A C 1
ATOM 820 O O . THR A 1 102 ? -1.894 -6.031 -8.232 1.00 86.69 102 THR A O 1
ATOM 823 N N . MET A 1 103 ? -0.273 -6.157 -9.807 1.00 87.31 103 MET A N 1
ATOM 824 C CA . MET A 1 103 ? -0.177 -4.726 -10.092 1.00 87.31 103 MET A CA 1
ATOM 825 C C . MET A 1 103 ? -0.233 -4.471 -11.599 1.00 87.31 103 MET A C 1
ATOM 827 O O . MET A 1 103 ? 0.535 -5.062 -12.363 1.00 87.31 103 MET A O 1
ATOM 831 N N . ILE A 1 104 ? -1.121 -3.565 -11.999 1.00 85.00 104 ILE A N 1
ATOM 832 C CA . ILE A 1 104 ? -1.299 -3.110 -13.381 1.00 85.00 104 ILE A CA 1
ATOM 833 C C . ILE A 1 104 ? -1.018 -1.607 -13.412 1.00 85.00 104 ILE A C 1
ATOM 835 O O . ILE A 1 104 ? -1.561 -0.882 -12.581 1.00 85.00 104 ILE A O 1
ATOM 839 N N . ILE A 1 105 ? -0.181 -1.147 -14.343 1.00 87.06 105 ILE A N 1
ATOM 840 C CA . ILE A 1 105 ? 0.114 0.276 -14.565 1.00 87.06 105 ILE A CA 1
ATOM 841 C C . ILE A 1 105 ? -0.274 0.599 -16.004 1.00 87.06 105 ILE A C 1
ATOM 843 O O . ILE A 1 105 ? 0.230 -0.040 -16.921 1.00 87.06 105 ILE A O 1
ATOM 847 N N . ASN A 1 106 ? -1.173 1.564 -16.195 1.00 85.88 106 ASN A N 1
ATOM 848 C CA . ASN A 1 106 ? -1.667 2.003 -17.502 1.00 85.88 106 ASN A CA 1
ATOM 849 C C . ASN A 1 106 ? -2.106 0.822 -18.385 1.00 85.88 106 ASN A C 1
ATOM 851 O O . ASN A 1 106 ? -1.692 0.709 -19.528 1.00 85.88 106 ASN A O 1
ATOM 855 N N . GLU A 1 107 ? -2.897 -0.095 -17.812 1.00 79.88 107 GLU A N 1
ATOM 856 C CA . GLU A 1 107 ? -3.404 -1.319 -18.470 1.00 79.88 107 GLU A CA 1
ATOM 857 C C . GLU A 1 107 ? -2.338 -2.367 -18.833 1.00 79.88 107 GLU A C 1
ATOM 859 O O . GLU A 1 107 ? -2.666 -3.488 -19.224 1.00 79.88 107 GLU A O 1
ATOM 864 N N . HIS A 1 108 ? -1.064 -2.071 -18.592 1.00 72.44 108 HIS A N 1
ATOM 865 C CA . HIS A 1 108 ? 0.020 -3.025 -18.725 1.00 72.44 108 HIS A CA 1
ATOM 866 C C . HIS A 1 108 ? 0.212 -3.789 -17.414 1.00 72.44 108 HIS A C 1
ATOM 868 O O . HIS A 1 108 ? 0.428 -3.212 -16.343 1.00 72.44 108 HIS A O 1
ATOM 874 N N . LEU A 1 109 ? 0.112 -5.118 -17.485 1.00 70.00 109 LEU A N 1
ATOM 875 C CA . LEU A 1 109 ? 0.418 -5.994 -16.360 1.00 70.00 109 LEU A CA 1
ATOM 876 C C . LEU A 1 109 ? 1.914 -5.907 -16.056 1.00 70.00 109 LEU A C 1
ATOM 878 O O . LEU A 1 109 ? 2.732 -6.396 -16.829 1.00 70.00 109 LEU A O 1
ATOM 882 N N . GLN A 1 110 ? 2.258 -5.330 -14.908 1.00 70.38 110 GLN A N 1
ATOM 883 C CA . GLN A 1 110 ? 3.657 -5.127 -14.533 1.00 70.38 110 GLN A CA 1
ATOM 884 C C . GLN A 1 110 ? 4.179 -6.229 -13.621 1.00 70.38 110 GLN A C 1
ATOM 886 O O . GLN A 1 110 ? 5.359 -6.579 -13.653 1.00 70.38 110 GLN A O 1
ATOM 891 N N . PHE A 1 111 ? 3.318 -6.788 -12.767 1.00 66.31 111 PHE A N 1
ATOM 892 C CA . PHE A 1 111 ? 3.787 -7.762 -11.796 1.00 66.31 111 PHE A CA 1
ATOM 893 C C . PHE A 1 111 ? 2.701 -8.715 -11.317 1.00 66.31 111 PHE A C 1
ATOM 895 O O . PHE A 1 111 ? 1.600 -8.297 -10.954 1.00 66.31 111 PHE A O 1
ATOM 902 N N . THR A 1 112 ? 3.077 -9.992 -11.225 1.00 61.53 112 THR A N 1
ATOM 903 C CA . THR A 1 112 ? 2.292 -11.037 -10.569 1.00 61.53 112 THR A CA 1
ATOM 904 C C . THR A 1 112 ? 3.151 -11.727 -9.507 1.00 61.53 112 THR A C 1
ATOM 906 O O . THR A 1 112 ? 4.183 -12.317 -9.809 1.00 61.53 112 THR A O 1
ATOM 909 N N . TYR A 1 113 ? 2.694 -11.624 -8.259 1.00 61.97 113 TYR A N 1
ATOM 910 C CA . TYR A 1 113 ? 3.007 -12.438 -7.082 1.00 61.97 113 TYR A CA 1
ATOM 911 C C . TYR A 1 113 ? 4.471 -12.655 -6.619 1.00 61.97 113 TYR A C 1
ATOM 913 O O . TYR A 1 113 ? 5.249 -13.425 -7.178 1.00 61.97 113 TYR A O 1
ATOM 921 N N . LYS A 1 114 ? 4.766 -12.126 -5.417 1.00 60.53 114 LYS A N 1
ATOM 922 C CA . LYS A 1 114 ? 5.536 -12.800 -4.346 1.00 60.53 114 LYS A CA 1
ATOM 923 C C . LYS A 1 114 ? 5.133 -12.179 -3.002 1.00 60.53 114 LYS A C 1
ATOM 925 O O . LYS A 1 114 ? 5.274 -10.969 -2.819 1.00 60.53 114 LYS A O 1
ATOM 930 N N . VAL A 1 115 ? 4.617 -12.974 -2.059 1.00 62.59 115 VAL A N 1
ATOM 931 C CA . VAL A 1 115 ? 4.199 -12.469 -0.733 1.00 62.59 115 VAL A CA 1
ATOM 932 C C . VAL A 1 115 ? 5.335 -11.683 -0.077 1.00 62.59 115 VAL A C 1
ATOM 934 O O . VAL A 1 115 ? 6.479 -12.133 -0.045 1.00 62.59 115 VAL A O 1
ATOM 937 N N . GLY A 1 116 ? 5.006 -10.514 0.480 1.00 62.53 116 GLY A N 1
ATOM 938 C CA . GLY A 1 116 ? 5.966 -9.683 1.210 1.00 62.53 116 GLY A CA 1
ATOM 939 C C . GLY A 1 116 ? 6.903 -8.862 0.320 1.00 62.53 116 GLY A C 1
ATOM 940 O O . GLY A 1 116 ? 7.804 -8.204 0.838 1.00 62.53 116 GLY A O 1
ATOM 941 N N . ALA A 1 117 ? 6.689 -8.839 -0.999 1.00 75.44 117 ALA A N 1
ATOM 942 C CA . ALA A 1 117 ? 7.491 -8.063 -1.944 1.00 75.44 117 ALA A CA 1
ATOM 943 C C . ALA A 1 117 ? 7.076 -6.579 -2.054 1.00 75.44 117 ALA A C 1
ATOM 945 O O . ALA A 1 117 ? 7.241 -5.979 -3.112 1.00 75.44 117 ALA A O 1
ATOM 946 N N . PHE A 1 118 ? 6.572 -5.958 -0.979 1.00 83.62 118 PHE A N 1
ATOM 947 C CA . PHE A 1 118 ? 6.122 -4.554 -0.972 1.00 83.62 118 PHE A CA 1
ATOM 948 C C . PHE A 1 118 ? 7.186 -3.580 -1.512 1.00 83.62 118 PHE A C 1
ATOM 950 O O . PHE A 1 118 ? 6.882 -2.719 -2.332 1.00 83.62 118 PHE A O 1
ATOM 957 N N . SER A 1 119 ? 8.461 -3.773 -1.156 1.00 81.31 119 SER A N 1
ATOM 958 C CA . SER A 1 119 ? 9.564 -2.947 -1.677 1.00 81.31 119 SER A CA 1
ATOM 959 C C . SER A 1 119 ? 9.785 -3.092 -3.185 1.00 81.31 119 SER A C 1
ATOM 961 O O . SER A 1 119 ? 10.298 -2.172 -3.815 1.00 81.31 119 SER A O 1
ATOM 963 N N . ARG A 1 120 ? 9.394 -4.226 -3.782 1.00 78.75 120 ARG A N 1
ATOM 964 C CA . ARG A 1 120 ? 9.482 -4.453 -5.229 1.00 78.75 120 ARG A CA 1
ATOM 965 C C . ARG A 1 120 ? 8.392 -3.690 -5.977 1.00 78.75 120 ARG A C 1
ATOM 967 O O . ARG A 1 120 ? 8.709 -3.067 -6.978 1.00 78.75 120 ARG A O 1
ATOM 974 N N . TYR A 1 121 ? 7.160 -3.676 -5.465 1.00 81.81 121 TYR A N 1
ATOM 975 C CA . TYR A 1 121 ? 6.074 -2.874 -6.043 1.00 81.81 121 TYR A CA 1
ATOM 976 C C . TYR A 1 121 ? 6.414 -1.383 -6.041 1.00 81.81 121 TYR A C 1
ATOM 978 O O . TYR A 1 121 ? 6.332 -0.739 -7.081 1.00 81.81 121 TYR A O 1
ATOM 986 N N . ARG A 1 122 ? 6.894 -0.863 -4.900 1.00 84.69 122 ARG A N 1
ATOM 987 C CA . ARG A 1 122 ? 7.346 0.534 -4.791 1.00 84.69 122 ARG A CA 1
ATOM 988 C C . ARG A 1 122 ? 8.417 0.868 -5.832 1.00 84.69 122 ARG A C 1
ATOM 990 O O . ARG A 1 122 ? 8.345 1.912 -6.464 1.00 84.69 122 ARG A O 1
ATOM 997 N N . ARG A 1 123 ? 9.379 -0.038 -6.031 1.00 81.19 123 ARG A N 1
ATOM 998 C CA . ARG A 1 123 ? 10.449 0.129 -7.020 1.00 81.19 123 ARG A CA 1
ATOM 999 C C . ARG A 1 123 ? 9.929 0.168 -8.454 1.00 81.19 123 ARG A C 1
ATOM 1001 O O . ARG A 1 123 ? 10.309 1.070 -9.180 1.00 81.19 123 ARG A O 1
ATOM 1008 N N . VAL A 1 124 ? 9.091 -0.792 -8.847 1.00 80.94 124 VAL A N 1
ATOM 1009 C CA . VAL A 1 124 ? 8.545 -0.850 -10.214 1.00 80.94 124 VAL A CA 1
ATOM 1010 C C . VAL A 1 124 ? 7.807 0.450 -10.532 1.00 80.94 124 VAL A C 1
ATOM 1012 O O . VAL A 1 124 ? 8.073 1.070 -11.548 1.00 80.94 124 VAL A O 1
ATOM 1015 N N . VAL A 1 125 ? 6.974 0.942 -9.613 1.00 82.81 125 VAL A N 1
ATOM 1016 C CA . VAL A 1 125 ? 6.266 2.218 -9.806 1.00 82.81 125 VAL A CA 1
ATOM 1017 C C . VAL A 1 125 ? 7.230 3.408 -9.923 1.00 82.81 125 VAL A C 1
ATOM 1019 O O . VAL A 1 125 ? 7.008 4.282 -10.750 1.00 82.81 125 VAL A O 1
ATOM 1022 N N . GLN A 1 126 ? 8.320 3.437 -9.148 1.00 83.12 126 GLN A N 1
ATOM 1023 C CA . GLN A 1 126 ? 9.356 4.476 -9.262 1.00 83.12 126 GLN A CA 1
ATOM 1024 C C . GLN A 1 126 ? 10.137 4.438 -10.584 1.00 83.12 126 GLN A C 1
ATOM 1026 O O . GLN A 1 126 ? 10.691 5.460 -10.973 1.00 83.12 126 GLN A O 1
ATOM 1031 N N . GLN A 1 127 ? 10.239 3.271 -11.226 1.00 79.69 127 GLN A N 1
ATOM 1032 C CA . GLN A 1 127 ? 10.931 3.100 -12.507 1.00 79.69 127 GLN A CA 1
ATOM 1033 C C . GLN A 1 127 ? 10.026 3.451 -13.692 1.00 79.69 127 GLN A C 1
ATOM 1035 O O . GLN A 1 127 ? 10.487 4.075 -14.641 1.00 79.69 127 GLN A O 1
ATOM 1040 N N . GLU A 1 128 ? 8.750 3.072 -13.616 1.00 76.38 128 GLU A N 1
ATOM 1041 C CA . GLU A 1 128 ? 7.779 3.236 -14.705 1.00 76.38 128 GLU A CA 1
ATOM 1042 C C . GLU A 1 128 ? 7.158 4.641 -14.768 1.00 76.38 128 GLU A C 1
ATOM 1044 O O . GLU A 1 128 ? 6.633 5.035 -15.808 1.00 76.38 128 GLU A O 1
ATOM 1049 N N . LEU A 1 129 ? 7.183 5.407 -13.670 1.00 78.38 129 LEU A N 1
ATOM 1050 C CA . LEU A 1 129 ? 6.573 6.738 -13.606 1.00 78.38 129 LEU A CA 1
ATOM 1051 C C . LEU A 1 129 ? 7.617 7.865 -13.579 1.00 78.38 129 LEU A C 1
ATOM 1053 O O . LEU A 1 129 ? 8.719 7.674 -13.061 1.00 78.38 129 LEU A O 1
ATOM 1057 N N . PRO A 1 130 ? 7.270 9.070 -14.077 1.00 66.50 130 PRO A N 1
ATOM 1058 C CA . PRO A 1 130 ? 8.148 10.236 -14.019 1.00 66.50 130 PRO A CA 1
ATOM 1059 C C . PRO A 1 130 ? 8.658 10.522 -12.598 1.00 66.50 130 PRO A C 1
ATOM 1061 O O . PRO A 1 130 ? 7.927 10.368 -11.616 1.00 66.50 130 PRO A O 1
ATOM 1064 N N . ARG A 1 131 ? 9.913 10.980 -12.481 1.00 54.53 131 ARG A N 1
ATOM 1065 C CA . ARG A 1 131 ? 10.483 11.426 -11.198 1.00 54.53 131 ARG A CA 1
ATOM 1066 C C . ARG A 1 131 ? 9.652 12.608 -10.671 1.00 54.53 131 ARG A C 1
ATOM 1068 O O . ARG A 1 131 ? 9.442 13.560 -11.410 1.00 54.53 131 ARG A O 1
ATOM 1075 N N . ALA A 1 132 ? 9.228 12.531 -9.405 1.00 58.03 132 ALA A N 1
ATOM 1076 C CA . ALA A 1 132 ? 8.262 13.426 -8.742 1.00 58.03 132 ALA A CA 1
ATOM 1077 C C . ALA A 1 132 ? 6.805 13.251 -9.214 1.00 58.03 132 ALA A C 1
ATOM 1079 O O . ALA A 1 132 ? 6.200 14.158 -9.777 1.00 58.03 132 ALA A O 1
ATOM 1080 N N . ASN A 1 133 ? 6.238 12.069 -8.961 1.00 73.94 133 ASN A N 1
ATOM 1081 C CA . ASN A 1 133 ? 4.836 11.785 -9.246 1.00 73.94 133 ASN A CA 1
ATOM 1082 C C . ASN A 1 133 ? 4.073 11.473 -7.947 1.00 73.94 133 ASN A C 1
ATOM 1084 O O . ASN A 1 133 ? 4.443 10.544 -7.224 1.00 73.94 133 ASN A O 1
ATOM 1088 N N . ASP A 1 134 ? 2.985 12.206 -7.694 1.00 87.44 134 ASP A N 1
ATOM 1089 C CA . ASP A 1 134 ? 2.028 11.986 -6.598 1.00 87.44 134 ASP A CA 1
ATOM 1090 C C . ASP A 1 134 ? 1.540 10.523 -6.520 1.00 87.44 134 ASP A C 1
ATOM 1092 O O . ASP A 1 134 ? 1.221 10.005 -5.448 1.00 87.44 134 ASP A O 1
ATOM 1096 N N . LEU A 1 135 ? 1.5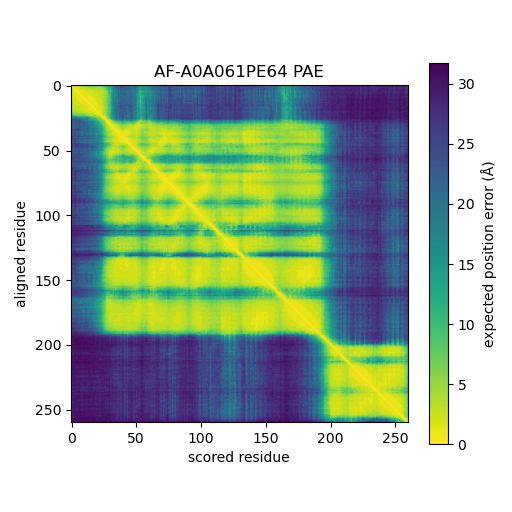30 9.809 -7.650 1.00 88.38 135 LEU A N 1
ATOM 1097 C CA . LEU A 1 135 ? 1.225 8.381 -7.714 1.00 88.38 135 LEU A CA 1
ATOM 1098 C C . LEU A 1 135 ? 2.239 7.502 -6.989 1.00 88.38 135 LEU A C 1
ATOM 1100 O O . LEU A 1 135 ? 1.848 6.514 -6.365 1.00 88.38 135 LEU A O 1
ATOM 1104 N N . VAL A 1 136 ? 3.530 7.833 -7.052 1.00 88.75 136 VAL A N 1
ATOM 1105 C CA . VAL A 1 136 ? 4.575 7.101 -6.320 1.00 88.75 136 VAL A CA 1
ATOM 1106 C C . VAL A 1 136 ? 4.336 7.239 -4.818 1.00 88.75 136 VAL A C 1
ATOM 1108 O O . VAL A 1 136 ? 4.463 6.257 -4.076 1.00 88.75 136 VAL A O 1
ATOM 1111 N N . ASP A 1 137 ? 3.946 8.432 -4.376 1.00 90.25 137 ASP A N 1
ATOM 1112 C CA . ASP A 1 137 ? 3.623 8.711 -2.979 1.00 90.25 137 ASP A CA 1
ATOM 1113 C C . ASP A 1 137 ? 2.362 7.964 -2.545 1.00 90.25 137 ASP A C 1
ATOM 1115 O O . ASP A 1 137 ? 2.372 7.304 -1.506 1.00 90.25 137 ASP A O 1
ATOM 1119 N N . LEU A 1 138 ? 1.305 7.966 -3.362 1.00 92.50 138 LEU A N 1
ATOM 1120 C CA . LEU A 1 138 ? 0.078 7.226 -3.059 1.00 92.50 138 LEU A CA 1
ATOM 1121 C C . LEU A 1 138 ? 0.268 5.708 -3.070 1.00 92.50 138 LEU A C 1
ATOM 1123 O O . LEU A 1 138 ? -0.307 5.010 -2.230 1.00 92.50 138 LEU A O 1
ATOM 1127 N N . VAL A 1 139 ? 1.093 5.173 -3.972 1.00 92.50 139 VAL A N 1
ATOM 1128 C CA . VAL A 1 139 ? 1.472 3.755 -3.933 1.00 92.50 139 VAL A CA 1
ATOM 1129 C C . VAL A 1 139 ? 2.260 3.468 -2.663 1.00 92.50 139 VAL A C 1
ATOM 1131 O O . VAL A 1 139 ? 1.963 2.491 -1.977 1.00 92.50 139 VAL A O 1
ATOM 1134 N N . SER A 1 140 ? 3.230 4.314 -2.309 1.00 91.88 140 SER A N 1
ATOM 1135 C CA . SER A 1 140 ? 4.000 4.156 -1.069 1.00 91.88 140 SER A CA 1
ATOM 1136 C C . SER A 1 140 ? 3.066 4.153 0.143 1.00 91.88 140 SER A C 1
ATOM 1138 O O . SER A 1 140 ? 3.082 3.200 0.922 1.00 91.88 140 SER A O 1
ATOM 1140 N N . PHE A 1 141 ? 2.152 5.122 0.219 1.00 93.25 141 PHE A N 1
ATOM 1141 C CA . PHE A 1 141 ? 1.109 5.204 1.235 1.00 93.25 141 PHE A CA 1
ATOM 1142 C C . PHE A 1 141 ? 0.272 3.917 1.317 1.00 93.25 141 PHE A C 1
ATOM 1144 O O . PHE A 1 141 ? 0.034 3.405 2.416 1.00 93.25 141 PHE A O 1
ATOM 1151 N N . ALA A 1 142 ? -0.175 3.374 0.180 1.00 93.38 142 ALA A N 1
ATOM 1152 C CA . ALA A 1 142 ? -0.988 2.159 0.140 1.00 93.38 142 ALA A CA 1
ATOM 1153 C C . ALA A 1 142 ? -0.213 0.943 0.670 1.00 93.38 142 ALA A C 1
ATOM 1155 O O . ALA A 1 142 ? -0.720 0.197 1.509 1.00 93.38 142 ALA A O 1
ATOM 1156 N N . LEU A 1 143 ? 1.033 0.761 0.223 1.00 93.31 143 LEU A N 1
ATOM 1157 C CA . LEU A 1 143 ? 1.884 -0.356 0.640 1.00 93.31 143 LEU A CA 1
ATOM 1158 C C . LEU A 1 143 ? 2.225 -0.277 2.137 1.00 93.31 143 LEU A C 1
ATOM 1160 O O . LEU A 1 143 ? 2.136 -1.288 2.836 1.00 93.31 143 LEU A O 1
ATOM 1164 N N . GLU A 1 144 ? 2.558 0.913 2.642 1.00 94.62 144 GLU A N 1
ATOM 1165 C CA . GLU A 1 144 ? 2.787 1.169 4.070 1.00 94.62 144 GLU A CA 1
ATOM 1166 C C . GLU A 1 144 ? 1.547 0.851 4.906 1.00 94.62 144 GLU A C 1
ATOM 1168 O O . GLU A 1 144 ? 1.649 0.207 5.950 1.00 94.62 144 GLU A O 1
ATOM 1173 N N . THR A 1 145 ? 0.370 1.256 4.424 1.00 93.88 145 THR A N 1
ATOM 1174 C CA . THR A 1 145 ? -0.912 1.003 5.092 1.00 93.88 145 THR A CA 1
ATOM 1175 C C . THR A 1 145 ? -1.198 -0.493 5.184 1.00 93.88 145 THR A C 1
ATOM 1177 O O . THR A 1 145 ? -1.502 -0.983 6.269 1.00 93.88 145 THR A O 1
ATOM 1180 N N . ILE A 1 146 ? -1.019 -1.251 4.095 1.00 93.38 146 ILE A N 1
ATOM 1181 C CA . ILE A 1 146 ? -1.211 -2.712 4.105 1.00 93.38 146 ILE A CA 1
ATOM 1182 C C . ILE A 1 146 ? -0.251 -3.374 5.103 1.00 93.38 146 ILE A C 1
ATOM 1184 O O . ILE A 1 146 ? -0.648 -4.260 5.866 1.00 93.38 146 ILE A O 1
ATOM 1188 N N . MET A 1 147 ? 1.015 -2.947 5.129 1.00 93.69 147 MET A N 1
ATOM 1189 C CA . MET A 1 147 ? 2.001 -3.458 6.084 1.00 93.69 147 MET A CA 1
ATOM 1190 C C . MET A 1 147 ? 1.608 -3.142 7.534 1.00 93.69 147 MET A C 1
ATOM 1192 O O . MET A 1 147 ? 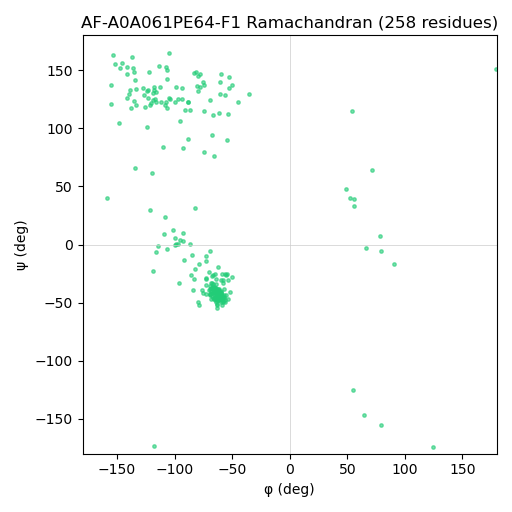1.658 -4.038 8.378 1.00 93.69 147 MET A O 1
ATOM 1196 N N . ALA A 1 148 ? 1.158 -1.918 7.814 1.00 93.69 148 ALA A N 1
ATOM 1197 C CA . ALA A 1 148 ? 0.674 -1.526 9.133 1.00 93.69 148 ALA A CA 1
ATOM 1198 C C . ALA A 1 148 ? -0.570 -2.329 9.548 1.00 93.69 148 ALA A C 1
ATOM 1200 O O . ALA A 1 148 ? -0.587 -2.894 10.643 1.00 93.69 148 ALA A O 1
ATOM 1201 N N . ASN A 1 149 ? -1.574 -2.464 8.669 1.00 92.81 149 ASN A N 1
ATOM 1202 C CA . ASN A 1 149 ? -2.775 -3.257 8.944 1.00 92.81 149 ASN A CA 1
ATOM 1203 C C . ASN A 1 149 ? -2.424 -4.725 9.236 1.00 92.81 149 ASN A C 1
ATOM 1205 O O . ASN A 1 149 ? -2.959 -5.294 10.182 1.00 92.81 149 ASN A O 1
ATOM 1209 N N . ASN A 1 150 ? -1.484 -5.328 8.500 1.00 91.81 150 ASN A N 1
ATOM 1210 C CA . ASN A 1 150 ? -1.007 -6.689 8.778 1.00 91.81 150 ASN A CA 1
ATOM 1211 C C . ASN A 1 150 ? -0.370 -6.827 10.167 1.00 91.81 150 ASN A C 1
ATOM 1213 O O . ASN A 1 150 ? -0.636 -7.801 10.876 1.00 91.81 150 ASN A O 1
ATOM 1217 N N . THR A 1 151 ? 0.458 -5.862 10.574 1.00 92.00 151 THR A N 1
ATOM 1218 C CA . THR A 1 151 ? 1.059 -5.855 11.915 1.00 92.00 151 THR A CA 1
ATOM 1219 C C . THR A 1 151 ? -0.010 -5.717 12.996 1.00 92.00 151 THR A C 1
ATOM 1221 O O . THR A 1 151 ? 0.042 -6.429 13.998 1.00 92.00 151 THR A O 1
ATOM 1224 N N . MET A 1 152 ? -1.015 -4.868 12.776 1.00 90.75 152 MET A N 1
ATOM 1225 C CA . MET A 1 152 ? -2.140 -4.705 13.699 1.00 90.75 152 MET A CA 1
ATOM 1226 C C . MET A 1 152 ? -3.026 -5.956 13.786 1.00 90.75 152 MET A C 1
ATOM 1228 O O . MET A 1 152 ? -3.380 -6.346 14.896 1.00 90.75 152 MET A O 1
ATOM 1232 N N . ARG A 1 153 ? -3.320 -6.639 12.664 1.00 88.19 153 ARG A N 1
ATOM 1233 C CA . ARG A 1 153 ? -4.043 -7.934 12.645 1.00 88.19 153 ARG A CA 1
ATOM 1234 C C . ARG A 1 153 ? -3.353 -8.970 13.504 1.00 88.19 153 ARG A C 1
ATOM 1236 O O . ARG A 1 153 ? -3.980 -9.607 14.337 1.00 88.19 153 ARG A O 1
ATOM 1243 N N . LYS A 1 154 ? -2.036 -9.095 13.344 1.00 87.50 154 LYS A N 1
ATOM 1244 C CA . LYS A 1 154 ? -1.227 -10.027 14.133 1.00 87.50 154 LYS A CA 1
ATOM 1245 C C . LYS A 1 154 ? -1.324 -9.762 15.643 1.00 87.50 154 LYS A C 1
ATOM 1247 O O . LYS A 1 154 ? -1.100 -10.675 16.429 1.00 87.50 154 LYS A O 1
ATOM 1252 N N . LYS A 1 155 ? -1.630 -8.527 16.044 1.00 88.00 155 LYS A N 1
ATOM 1253 C CA . LYS A 1 155 ? -1.785 -8.115 17.442 1.00 88.00 155 LYS A CA 1
ATOM 1254 C C . LYS A 1 155 ? -3.245 -8.029 17.905 1.00 88.00 155 LYS A C 1
ATOM 1256 O O . LYS A 1 155 ? -3.466 -7.586 19.023 1.00 88.00 155 LYS A O 1
ATOM 1261 N N . ASN A 1 156 ? -4.221 -8.423 17.077 1.00 83.69 156 ASN A N 1
ATOM 1262 C CA . ASN A 1 156 ? -5.655 -8.233 17.342 1.00 83.69 156 ASN A CA 1
ATOM 1263 C C . ASN A 1 156 ? -6.028 -6.776 17.686 1.00 83.69 156 ASN A C 1
ATOM 1265 O O . ASN A 1 156 ? -6.839 -6.521 18.566 1.00 83.69 156 ASN A O 1
ATOM 1269 N N . MET A 1 157 ? -5.425 -5.809 16.986 1.00 81.00 157 MET A N 1
ATOM 1270 C CA . MET A 1 157 ? -5.641 -4.371 17.223 1.00 81.00 157 MET A CA 1
ATOM 1271 C C . MET A 1 157 ? -6.438 -3.676 16.108 1.00 81.00 157 MET A C 1
ATOM 1273 O O . MET A 1 157 ? -6.462 -2.449 16.051 1.00 81.00 157 MET A O 1
ATOM 1277 N N . LEU A 1 158 ? -7.012 -4.418 15.154 1.00 74.19 158 LEU A N 1
ATOM 1278 C CA . LEU A 1 158 ? -7.861 -3.795 14.138 1.00 74.19 158 LEU A CA 1
ATOM 1279 C C . LEU A 1 158 ? -9.237 -3.490 14.717 1.00 74.19 158 LEU A C 1
ATOM 1281 O O . LEU A 1 158 ? -9.854 -4.353 15.331 1.00 74.19 158 LEU A O 1
ATOM 1285 N N . ILE A 1 159 ? -9.728 -2.290 14.418 1.00 65.50 159 ILE A N 1
ATOM 1286 C CA . ILE A 1 159 ? -11.115 -1.910 14.696 1.00 65.50 159 ILE A CA 1
ATOM 1287 C C . ILE A 1 159 ? -12.070 -2.627 13.717 1.00 65.50 159 ILE A C 1
ATOM 1289 O O . ILE A 1 159 ? -13.196 -2.981 14.062 1.00 65.50 159 ILE A O 1
ATOM 1293 N N . GLY A 1 160 ? -11.591 -2.936 12.505 1.00 66.06 160 GLY A N 1
ATOM 1294 C CA . GLY A 1 160 ? -12.370 -3.623 11.482 1.00 66.06 160 GLY A CA 1
ATOM 1295 C C . GLY A 1 160 ? -13.566 -2.793 11.011 1.00 66.06 160 GLY A C 1
ATOM 1296 O O . GLY A 1 160 ? -13.543 -1.565 10.985 1.00 66.06 160 GLY A O 1
ATOM 1297 N N . ALA A 1 161 ? -14.659 -3.479 10.669 1.00 58.94 161 ALA A N 1
ATOM 1298 C CA . ALA A 1 161 ? -15.923 -2.824 10.331 1.00 58.94 161 ALA A CA 1
ATOM 1299 C C . ALA A 1 161 ? -16.653 -2.227 11.550 1.00 58.94 161 ALA A C 1
ATOM 1301 O O . ALA A 1 161 ? -17.589 -1.446 11.363 1.00 58.94 161 ALA A O 1
ATOM 1302 N N . ALA A 1 162 ? -16.260 -2.596 12.774 1.00 66.88 162 ALA A N 1
ATOM 1303 C CA . ALA A 1 162 ? -16.809 -1.999 13.980 1.00 66.88 162 ALA A CA 1
ATOM 1304 C C . ALA A 1 162 ? -16.223 -0.593 14.152 1.00 66.88 162 ALA A C 1
ATOM 1306 O O . ALA A 1 162 ? -15.042 -0.364 13.915 1.00 66.88 162 ALA A O 1
ATOM 1307 N N . MET A 1 163 ? -17.055 0.376 14.523 1.00 67.81 163 MET A N 1
ATOM 1308 C CA . MET A 1 163 ? -16.565 1.707 14.879 1.00 67.81 163 MET A CA 1
ATOM 1309 C C . MET A 1 163 ? -16.037 1.661 16.319 1.00 67.81 163 MET A C 1
ATOM 1311 O O . MET A 1 163 ? -16.613 0.937 17.134 1.00 67.81 163 MET A O 1
ATOM 1315 N N . PRO A 1 164 ? -14.974 2.415 16.652 1.00 75.12 164 PRO A N 1
ATOM 1316 C CA . PRO A 1 164 ? -14.489 2.468 18.024 1.00 75.12 164 PRO A CA 1
ATOM 1317 C C . PRO A 1 164 ? -15.586 2.994 18.942 1.00 75.12 164 PRO A C 1
ATOM 1319 O O . PRO A 1 164 ? -16.405 3.824 18.544 1.00 75.12 164 PRO A O 1
ATOM 1322 N N . THR A 1 165 ? -15.597 2.497 20.171 1.00 77.12 165 THR A N 1
ATOM 1323 C CA . THR A 1 165 ? -16.648 2.787 21.154 1.00 77.12 165 THR A CA 1
ATOM 1324 C C . THR A 1 165 ? -16.319 3.985 22.036 1.00 77.12 165 THR A C 1
ATOM 1326 O O . THR A 1 165 ? -17.199 4.516 22.711 1.00 77.12 165 THR A O 1
ATOM 1329 N N . SER A 1 166 ? -15.063 4.436 22.012 1.00 84.12 166 SER A N 1
ATOM 1330 C CA . SER A 1 166 ? -14.597 5.604 22.752 1.00 84.12 166 SER A CA 1
ATOM 1331 C C . SER A 1 166 ? -13.510 6.369 21.998 1.00 84.12 166 SER A C 1
ATOM 1333 O O . SER A 1 166 ? -12.774 5.810 21.178 1.00 84.12 166 SER A O 1
ATOM 1335 N N . GLU A 1 167 ? -13.371 7.657 22.318 1.00 84.56 167 GLU A N 1
ATOM 1336 C CA . GLU A 1 167 ? -12.279 8.498 21.821 1.00 84.56 167 GLU A CA 1
ATOM 1337 C C . GLU A 1 167 ? -10.911 7.907 22.177 1.00 84.56 167 GLU A C 1
ATOM 1339 O O . GLU A 1 167 ? -10.048 7.770 21.311 1.00 84.56 167 GLU A O 1
ATOM 1344 N N . ALA A 1 168 ? -10.732 7.482 23.429 1.00 85.50 168 ALA A N 1
ATOM 1345 C CA . ALA A 1 168 ? -9.486 6.891 23.908 1.00 85.50 168 ALA A CA 1
ATOM 1346 C C . ALA A 1 168 ? -9.070 5.653 23.091 1.00 85.50 168 ALA A C 1
ATOM 1348 O O . ALA A 1 168 ? -7.904 5.528 22.707 1.00 85.50 168 ALA A O 1
ATOM 1349 N N . GLU A 1 169 ? -10.024 4.774 22.770 1.00 85.25 169 GLU A N 1
ATOM 1350 C CA . GLU A 1 169 ? -9.804 3.590 21.933 1.00 85.25 169 GLU A CA 1
ATOM 1351 C C . GLU A 1 169 ? -9.379 3.971 20.505 1.00 85.25 169 GLU A C 1
ATOM 1353 O O . GLU A 1 169 ? -8.393 3.434 19.981 1.00 85.25 169 GLU A O 1
ATOM 1358 N N . PHE A 1 170 ? -10.065 4.939 19.885 1.00 86.69 170 PHE A N 1
ATOM 1359 C CA . PHE A 1 170 ? -9.678 5.436 18.563 1.00 86.69 170 PHE A CA 1
ATOM 1360 C C . PHE A 1 170 ? -8.284 6.063 18.597 1.00 86.69 170 PHE A C 1
ATOM 1362 O O . PHE A 1 170 ? -7.456 5.752 17.743 1.00 86.69 170 PHE A O 1
ATOM 1369 N N . LEU A 1 171 ? -7.994 6.935 19.569 1.00 87.50 171 LEU A N 1
ATOM 1370 C CA . LEU A 1 171 ? -6.701 7.613 19.683 1.00 87.50 171 LEU A CA 1
ATOM 1371 C C . LEU A 1 171 ? -5.564 6.608 19.848 1.00 87.50 171 LEU A C 1
ATOM 1373 O O . LEU A 1 171 ? -4.527 6.753 19.193 1.00 87.50 171 LEU A O 1
ATOM 1377 N N . HIS A 1 172 ? -5.752 5.594 20.694 1.00 88.56 172 HIS A N 1
ATOM 1378 C CA . HIS A 1 172 ? -4.775 4.528 20.882 1.00 88.56 172 HIS A CA 1
ATOM 1379 C C . HIS A 1 172 ? -4.528 3.769 19.573 1.00 88.56 172 HIS A C 1
ATOM 1381 O O . HIS A 1 172 ? -3.378 3.578 19.160 1.00 88.56 172 HIS A O 1
ATOM 1387 N N . THR A 1 173 ? -5.605 3.406 18.876 1.00 88.56 173 THR A N 1
ATOM 1388 C CA . THR A 1 173 ? -5.532 2.677 17.609 1.00 88.56 173 THR A CA 1
ATOM 1389 C C . THR A 1 173 ? -4.873 3.506 16.509 1.00 88.56 173 THR A C 1
ATOM 1391 O O . THR A 1 173 ? -3.947 3.032 15.851 1.00 88.56 173 THR A O 1
ATOM 1394 N N . ALA A 1 174 ? -5.282 4.764 16.341 1.00 89.12 174 ALA A N 1
ATOM 1395 C CA . ALA A 1 174 ? -4.722 5.682 15.357 1.00 89.12 174 ALA A CA 1
ATOM 1396 C C . ALA A 1 174 ? -3.233 5.944 15.620 1.00 89.12 174 ALA A C 1
ATOM 1398 O O . ALA A 1 174 ? -2.427 5.890 14.694 1.00 89.12 174 ALA A O 1
ATOM 1399 N N . THR A 1 175 ? -2.839 6.158 16.879 1.00 91.00 175 THR A N 1
ATOM 1400 C CA . THR A 1 175 ? -1.428 6.361 17.252 1.00 91.00 175 THR A CA 1
ATOM 1401 C C . THR A 1 175 ? -0.591 5.121 16.937 1.00 91.00 175 THR A C 1
ATOM 1403 O O . THR A 1 175 ? 0.475 5.223 16.328 1.00 91.00 175 THR A O 1
ATOM 1406 N N . THR A 1 176 ? -1.102 3.939 17.281 1.00 92.00 176 THR A N 1
ATOM 1407 C CA . THR A 1 176 ? -0.443 2.661 16.989 1.00 92.00 176 THR A CA 1
ATOM 1408 C C . THR A 1 176 ? -0.316 2.421 15.484 1.00 92.00 176 THR A C 1
ATOM 1410 O O . THR A 1 176 ? 0.743 2.016 15.000 1.00 92.00 176 THR A O 1
ATOM 1413 N N . PHE A 1 177 ? -1.369 2.717 14.721 1.00 92.62 177 PHE A N 1
ATOM 1414 C CA . PHE A 1 177 ? -1.354 2.630 13.265 1.00 92.62 177 PHE A CA 1
ATOM 1415 C C . PHE A 1 177 ? -0.287 3.542 12.655 1.00 92.62 177 PHE A C 1
ATOM 1417 O O . PHE A 1 177 ? 0.517 3.076 11.851 1.00 92.62 177 PHE A O 1
ATOM 1424 N N . GLN A 1 178 ? -0.236 4.815 13.061 1.00 92.12 178 GLN A N 1
ATOM 1425 C CA . GLN A 1 178 ? 0.760 5.761 12.551 1.00 92.12 178 GLN A CA 1
ATOM 1426 C C . GLN A 1 178 ? 2.187 5.310 12.877 1.00 92.12 178 GLN A C 1
ATOM 1428 O O . GLN A 1 178 ? 3.069 5.410 12.025 1.00 92.12 178 GLN A O 1
ATOM 1433 N N . HIS A 1 179 ? 2.408 4.742 14.066 1.00 94.00 179 HIS A N 1
ATOM 1434 C CA . HIS A 1 179 ? 3.693 4.153 14.431 1.00 94.00 179 HIS A CA 1
ATOM 1435 C C . HIS A 1 179 ? 4.103 3.019 13.474 1.00 94.00 179 HIS A C 1
ATOM 1437 O O . HIS A 1 179 ? 5.191 3.076 12.895 1.00 94.00 179 HIS A O 1
ATOM 1443 N N . TYR A 1 180 ? 3.232 2.028 13.241 1.00 94.81 180 TYR A N 1
ATOM 1444 C CA . TYR A 1 180 ? 3.545 0.915 12.332 1.00 94.81 180 TYR A CA 1
ATOM 1445 C C . TYR A 1 180 ? 3.641 1.335 10.871 1.00 94.81 180 TYR A C 1
ATOM 1447 O O . TYR A 1 180 ? 4.451 0.782 10.127 1.00 94.81 180 TYR A O 1
ATOM 1455 N N . LYS A 1 181 ? 2.855 2.324 10.450 1.00 94.25 181 LYS A N 1
ATOM 1456 C CA . LYS A 1 181 ? 2.952 2.894 9.109 1.00 94.25 181 LYS A CA 1
ATOM 1457 C C . LYS A 1 181 ? 4.308 3.575 8.907 1.00 94.25 181 LYS A C 1
ATOM 1459 O O . LYS A 1 181 ? 4.976 3.308 7.912 1.00 94.25 181 LYS A O 1
ATOM 1464 N N . ALA A 1 182 ? 4.758 4.383 9.869 1.00 93.00 182 ALA A N 1
ATOM 1465 C CA . ALA A 1 182 ? 6.075 5.018 9.821 1.00 93.00 182 ALA A CA 1
ATOM 1466 C C . ALA A 1 182 ? 7.215 3.983 9.813 1.00 93.00 182 ALA A C 1
ATOM 1468 O O . ALA A 1 182 ? 8.187 4.132 9.072 1.00 93.00 182 ALA A O 1
ATOM 1469 N N . GLU A 1 183 ? 7.095 2.909 10.599 1.00 94.44 183 GLU A N 1
ATOM 1470 C CA . GLU A 1 183 ? 8.041 1.789 10.569 1.00 94.44 183 GLU A CA 1
ATOM 1471 C C . GLU A 1 183 ? 8.069 1.103 9.195 1.00 94.44 183 GLU A C 1
ATOM 1473 O O . GLU A 1 183 ? 9.147 0.904 8.633 1.00 94.44 183 GLU A O 1
ATOM 1478 N N . ALA A 1 184 ? 6.902 0.818 8.610 1.00 92.69 184 ALA A N 1
ATOM 1479 C CA . ALA A 1 184 ? 6.799 0.255 7.268 1.00 92.69 184 ALA A CA 1
ATOM 1480 C C . ALA A 1 184 ? 7.434 1.171 6.210 1.00 92.69 184 ALA A C 1
ATOM 1482 O O . ALA A 1 184 ? 8.180 0.685 5.358 1.00 92.69 184 ALA A O 1
ATOM 1483 N N . GLY A 1 185 ? 7.208 2.485 6.298 1.00 92.25 185 GLY A N 1
ATOM 1484 C CA . GLY A 1 185 ? 7.823 3.480 5.416 1.00 92.25 185 GLY A CA 1
ATOM 1485 C C . GLY A 1 185 ? 9.349 3.448 5.491 1.00 92.25 185 GLY A C 1
ATOM 1486 O O . GLY A 1 185 ? 10.015 3.351 4.457 1.00 92.25 185 GLY A O 1
ATOM 1487 N N . ARG A 1 186 ? 9.919 3.413 6.707 1.00 90.94 186 ARG A N 1
ATOM 1488 C CA . ARG A 1 186 ? 11.370 3.238 6.909 1.00 90.94 186 ARG A CA 1
ATOM 1489 C C . ARG A 1 186 ? 11.873 1.941 6.280 1.00 90.94 186 ARG A C 1
ATOM 1491 O O . ARG A 1 186 ? 12.816 1.985 5.497 1.00 90.94 186 ARG A O 1
ATOM 1498 N N . MET A 1 187 ? 11.210 0.812 6.541 1.00 89.00 187 MET A N 1
ATOM 1499 C CA . MET A 1 187 ? 11.595 -0.490 5.979 1.00 89.00 187 MET A CA 1
ATOM 1500 C C . MET A 1 187 ? 11.549 -0.511 4.448 1.00 89.00 187 MET A C 1
ATOM 1502 O O . MET A 1 187 ? 12.409 -1.119 3.807 1.00 89.00 187 MET A O 1
ATOM 1506 N N . LEU A 1 188 ? 10.528 0.101 3.843 1.00 86.88 188 LEU A N 1
ATOM 1507 C CA . LEU A 1 188 ? 10.409 0.184 2.391 1.00 86.88 188 LEU A CA 1
ATOM 1508 C C . LEU A 1 188 ? 11.517 1.055 1.817 1.00 86.88 188 LEU A C 1
ATOM 1510 O O . LEU A 1 188 ? 12.157 0.636 0.857 1.00 86.88 188 LEU A O 1
ATOM 1514 N N . THR A 1 189 ? 11.766 2.222 2.407 1.00 84.75 189 THR A N 1
ATOM 1515 C CA . THR A 1 189 ? 12.828 3.130 1.963 1.00 84.75 189 THR A CA 1
ATOM 1516 C C . THR A 1 189 ? 14.197 2.478 2.103 1.00 84.75 189 THR A C 1
ATOM 1518 O O . THR A 1 189 ? 14.961 2.497 1.148 1.00 84.75 189 THR A O 1
ATOM 1521 N N . GLU A 1 190 ? 14.484 1.810 3.220 1.00 83.75 190 GLU A N 1
ATOM 1522 C CA . GLU A 1 190 ? 15.744 1.093 3.431 1.00 83.75 190 GLU A CA 1
ATOM 1523 C C . GLU A 1 190 ? 15.921 -0.045 2.417 1.00 83.75 190 GLU A C 1
ATOM 1525 O O . GLU A 1 190 ? 16.956 -0.149 1.768 1.00 83.75 190 GLU A O 1
ATOM 1530 N N . LYS A 1 191 ? 14.900 -0.884 2.199 1.00 76.75 191 LYS A N 1
ATOM 1531 C CA . LYS A 1 191 ? 14.986 -2.016 1.251 1.00 76.75 191 LYS A CA 1
ATOM 1532 C C . LYS A 1 191 ? 15.033 -1.594 -0.215 1.00 76.75 191 LYS A C 1
ATOM 1534 O O . LYS A 1 191 ? 15.467 -2.381 -1.068 1.00 76.75 191 LYS A O 1
ATOM 1539 N N . VAL A 1 192 ? 14.521 -0.406 -0.516 1.00 73.81 192 VAL A N 1
ATOM 1540 C CA . VAL A 1 192 ? 14.630 0.220 -1.832 1.00 73.81 192 VAL A CA 1
ATOM 1541 C C . VAL A 1 192 ? 16.028 0.839 -1.971 1.00 73.81 192 VAL A C 1
ATOM 1543 O O . VAL A 1 192 ? 16.750 0.447 -2.884 1.00 73.81 192 VAL A O 1
ATOM 1546 N N . GLY A 1 193 ? 16.455 1.671 -1.014 1.00 54.12 193 GLY A N 1
ATOM 1547 C CA . GLY A 1 193 ? 17.731 2.399 -0.976 1.00 54.12 193 GLY A CA 1
ATOM 1548 C C . GLY A 1 193 ? 18.986 1.523 -0.867 1.00 54.12 193 GLY A C 1
ATOM 1549 O O . GLY A 1 193 ? 19.931 1.740 -1.617 1.00 54.12 193 GLY A O 1
ATOM 1550 N N . ASN A 1 194 ? 18.978 0.448 -0.068 1.00 46.69 194 ASN A N 1
ATOM 1551 C CA . ASN A 1 194 ? 20.109 -0.495 0.039 1.00 46.69 194 ASN A CA 1
ATOM 1552 C C . ASN A 1 194 ? 20.333 -1.348 -1.222 1.00 46.69 194 ASN A C 1
ATOM 1554 O O . ASN A 1 194 ? 21.308 -2.092 -1.305 1.00 46.69 194 ASN A O 1
ATOM 1558 N N . ARG A 1 195 ? 19.447 -1.259 -2.221 1.00 44.66 195 ARG A N 1
ATOM 1559 C CA . ARG A 1 195 ? 19.647 -1.877 -3.542 1.00 44.66 195 ARG A CA 1
ATOM 1560 C C . ARG A 1 195 ? 19.786 -0.867 -4.679 1.00 44.66 195 ARG A C 1
ATOM 1562 O O . ARG A 1 195 ? 20.033 -1.294 -5.800 1.00 44.66 195 ARG A O 1
ATOM 1569 N N . PHE A 1 196 ? 19.689 0.433 -4.399 1.00 39.75 196 PHE A N 1
ATOM 1570 C CA . PHE A 1 196 ? 20.055 1.483 -5.356 1.00 39.75 196 PHE A CA 1
ATOM 1571 C C . PHE A 1 196 ? 21.576 1.703 -5.430 1.00 39.75 196 PHE A C 1
ATOM 1573 O O . PHE A 1 196 ? 22.055 2.228 -6.422 1.00 39.75 196 PHE A O 1
ATOM 1580 N N . GLY A 1 197 ? 22.345 1.222 -4.444 1.00 39.53 197 GLY A N 1
ATOM 1581 C CA . GLY A 1 197 ? 23.815 1.243 -4.460 1.00 39.53 197 GLY A CA 1
ATOM 1582 C C . GLY A 1 197 ? 24.491 -0.019 -5.012 1.00 39.53 197 GLY A C 1
ATOM 1583 O O . GLY A 1 197 ? 25.689 -0.186 -4.819 1.00 39.53 197 GLY A O 1
ATOM 1584 N N . ARG A 1 198 ? 23.748 -0.956 -5.620 1.00 40.09 198 ARG A N 1
ATOM 1585 C CA . ARG A 1 198 ? 24.320 -2.187 -6.202 1.00 40.09 198 ARG A CA 1
ATOM 1586 C C . ARG A 1 198 ? 23.416 -2.826 -7.265 1.00 40.09 198 ARG A C 1
ATOM 1588 O O . ARG A 1 198 ? 23.283 -4.044 -7.333 1.00 40.09 198 ARG A O 1
ATOM 1595 N N . HIS A 1 199 ? 22.783 -2.009 -8.102 1.00 42.44 199 HIS A N 1
ATOM 1596 C CA . HIS A 1 199 ? 22.456 -2.464 -9.450 1.00 42.44 199 HIS A CA 1
ATOM 1597 C C . HIS A 1 199 ? 23.666 -2.125 -10.317 1.00 42.44 199 HIS A C 1
ATOM 1599 O O . HIS A 1 199 ? 23.756 -1.048 -10.889 1.00 42.44 199 HIS A O 1
ATOM 1605 N N . VAL A 1 200 ? 24.601 -3.070 -10.419 1.00 49.22 200 VAL A N 1
ATOM 1606 C CA . VAL A 1 200 ? 25.180 -3.310 -11.741 1.00 49.22 200 VAL A CA 1
ATOM 1607 C C . VAL A 1 200 ? 23.957 -3.563 -12.618 1.00 49.22 200 VAL A C 1
ATOM 1609 O O . VAL A 1 200 ? 23.200 -4.495 -12.324 1.00 49.22 200 VAL A O 1
ATOM 1612 N N . ASP A 1 201 ? 23.686 -2.640 -13.541 1.00 61.72 201 ASP A N 1
ATOM 1613 C CA . ASP A 1 201 ? 22.596 -2.687 -14.517 1.00 61.72 201 ASP A CA 1
ATOM 1614 C C . ASP A 1 201 ? 22.396 -4.154 -14.935 1.00 61.72 201 ASP A C 1
ATOM 1616 O O . ASP A 1 201 ? 23.380 -4.838 -15.227 1.00 61.72 201 ASP A O 1
ATOM 1620 N N . GLU A 1 202 ? 21.182 -4.713 -14.909 1.00 65.38 202 GLU A N 1
ATOM 1621 C CA . GLU A 1 202 ? 21.004 -6.135 -15.283 1.00 65.38 202 GLU A CA 1
ATOM 1622 C C . GLU A 1 202 ? 21.583 -6.409 -16.687 1.00 65.38 202 GLU A C 1
ATOM 1624 O O . GLU A 1 202 ? 22.062 -7.502 -16.988 1.00 65.38 202 GLU A O 1
ATOM 1629 N N . TYR A 1 203 ? 21.632 -5.361 -17.509 1.00 75.81 203 TYR A N 1
ATOM 1630 C CA . TYR A 1 203 ? 22.316 -5.297 -18.789 1.00 75.81 203 TYR A CA 1
ATOM 1631 C C . TYR A 1 203 ? 23.850 -5.356 -18.704 1.00 75.81 203 TYR A C 1
ATOM 1633 O O . TYR A 1 203 ? 24.472 -6.018 -19.533 1.00 75.81 203 TYR A O 1
ATOM 1641 N N . LEU A 1 204 ? 24.481 -4.735 -17.706 1.00 76.94 204 LEU A N 1
ATOM 1642 C CA . LEU A 1 204 ? 25.924 -4.835 -17.460 1.00 76.94 204 LEU A CA 1
ATOM 1643 C C . LEU A 1 204 ? 26.330 -6.251 -17.035 1.00 76.94 204 LEU A C 1
ATOM 1645 O O . LEU A 1 204 ? 27.379 -6.735 -17.454 1.00 76.94 204 LEU A O 1
ATOM 1649 N N . GLN A 1 205 ? 25.467 -6.954 -16.295 1.00 77.31 205 GLN A N 1
ATOM 1650 C CA . GLN A 1 205 ? 25.695 -8.358 -15.926 1.00 77.31 205 GLN A CA 1
ATOM 1651 C C . GLN A 1 205 ? 25.629 -9.303 -17.132 1.00 77.31 205 GLN A C 1
ATOM 1653 O O . GLN A 1 205 ? 26.375 -10.277 -17.176 1.00 77.31 205 GLN A O 1
ATOM 1658 N N . ILE A 1 206 ? 2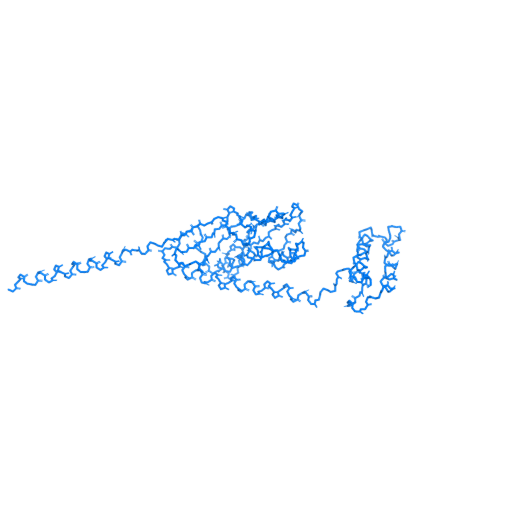4.790 -9.010 -18.137 1.00 82.44 206 ILE A N 1
ATOM 1659 C CA . ILE A 1 206 ? 24.746 -9.773 -19.402 1.00 82.44 206 ILE A CA 1
ATOM 1660 C C . ILE A 1 206 ? 26.105 -9.738 -20.116 1.00 82.44 206 ILE A C 1
ATOM 166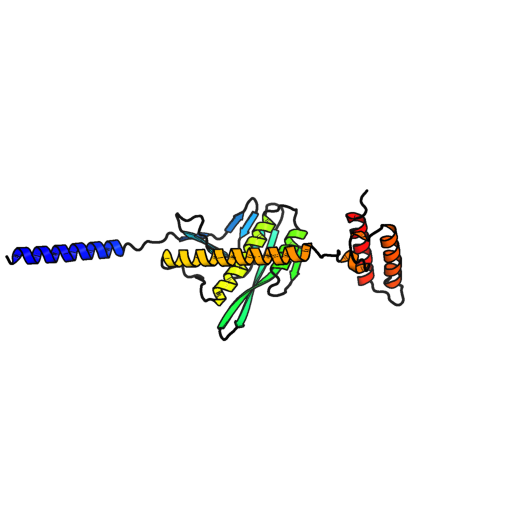2 O O . ILE A 1 206 ? 26.474 -10.698 -20.794 1.00 82.44 206 ILE A O 1
ATOM 1666 N N . PHE A 1 207 ? 26.856 -8.653 -19.932 1.00 83.19 207 PHE A N 1
ATOM 1667 C CA . PHE A 1 207 ? 28.214 -8.501 -20.438 1.00 83.19 207 PHE A CA 1
ATOM 1668 C C . PHE A 1 207 ? 29.287 -8.731 -19.377 1.00 83.19 207 PHE A C 1
ATOM 1670 O O . PHE A 1 207 ? 30.436 -8.426 -19.659 1.00 83.19 207 PHE A O 1
ATOM 1677 N N . GLU A 1 208 ? 28.960 -9.275 -18.203 1.00 80.69 208 GLU A N 1
ATOM 1678 C CA . GLU A 1 208 ? 29.921 -9.598 -17.135 1.00 80.69 208 GLU A CA 1
ATOM 1679 C C . GLU A 1 208 ? 30.778 -8.393 -16.681 1.00 80.69 208 GLU A C 1
ATOM 1681 O O . GLU A 1 208 ? 31.960 -8.540 -16.364 1.00 80.69 208 GLU A O 1
ATOM 1686 N N . PHE A 1 209 ? 30.225 -7.176 -16.697 1.00 77.06 209 PHE A N 1
ATOM 1687 C CA . PHE A 1 209 ? 30.885 -6.006 -16.108 1.00 77.06 209 PHE A CA 1
ATOM 1688 C C . PHE A 1 209 ? 30.679 -5.984 -14.590 1.00 77.06 209 PHE A C 1
ATOM 1690 O O . PHE A 1 209 ? 29.569 -6.212 -14.109 1.00 77.06 209 PHE A O 1
ATOM 1697 N N . GLU A 1 210 ? 31.738 -5.683 -13.835 1.00 61.28 210 GLU A N 1
ATOM 1698 C CA . GLU A 1 210 ? 31.686 -5.621 -12.366 1.00 61.28 210 GLU A CA 1
ATOM 1699 C C . GLU A 1 210 ? 31.233 -4.246 -11.848 1.00 61.28 210 GLU A C 1
ATOM 1701 O O . GLU A 1 210 ? 30.649 -4.152 -10.767 1.00 61.28 210 GLU A O 1
ATOM 1706 N N . SER A 1 211 ? 31.452 -3.179 -12.625 1.00 61.91 211 SER A N 1
ATOM 1707 C CA . SER A 1 211 ? 31.012 -1.817 -12.306 1.00 61.91 211 SER A CA 1
ATOM 1708 C C . SER A 1 211 ? 30.797 -0.964 -13.563 1.00 61.91 211 SER A C 1
ATOM 1710 O O . SER A 1 211 ? 31.276 -1.293 -14.649 1.00 61.91 211 SER A O 1
ATOM 1712 N N . THR A 1 212 ? 30.076 0.150 -13.410 1.00 64.44 212 THR A N 1
ATOM 1713 C CA . THR A 1 212 ? 29.837 1.163 -14.457 1.00 64.44 212 THR A CA 1
ATOM 1714 C C . THR A 1 212 ? 31.121 1.856 -14.915 1.00 64.44 212 THR A C 1
ATOM 1716 O O . THR A 1 212 ? 31.242 2.214 -16.082 1.00 64.44 212 THR A O 1
ATOM 1719 N N . ASP A 1 213 ? 32.109 1.978 -14.027 1.00 63.19 213 ASP A N 1
ATOM 1720 C CA . ASP A 1 213 ? 33.368 2.692 -14.284 1.00 63.19 213 ASP A CA 1
ATOM 1721 C C . ASP A 1 213 ? 34.312 1.925 -15.232 1.00 63.19 213 ASP A C 1
ATOM 1723 O O . ASP A 1 213 ? 35.314 2.465 -15.696 1.00 63.19 213 ASP A O 1
ATOM 1727 N N . GLN A 1 214 ? 33.996 0.660 -15.537 1.00 58.47 214 GLN A N 1
ATOM 1728 C CA . GLN A 1 214 ? 34.778 -0.215 -16.422 1.00 58.47 214 GLN A CA 1
ATOM 1729 C C . GLN A 1 214 ? 34.221 -0.302 -17.856 1.00 58.47 214 GLN A C 1
ATOM 1731 O O . GLN A 1 214 ? 34.763 -1.030 -18.692 1.00 58.47 214 GLN A O 1
ATOM 1736 N N . VAL A 1 215 ? 33.132 0.405 -18.167 1.00 70.38 215 VAL A N 1
ATOM 1737 C CA . VAL A 1 215 ? 32.386 0.218 -19.419 1.00 70.38 215 VAL A CA 1
ATOM 1738 C C . VAL A 1 215 ? 32.884 1.188 -20.489 1.00 70.38 215 VAL A C 1
ATOM 1740 O O . VAL A 1 215 ? 32.299 2.242 -20.724 1.00 70.38 215 VAL A O 1
ATOM 1743 N N . SER A 1 216 ? 33.971 0.833 -21.178 1.00 82.62 216 SER A N 1
ATOM 1744 C CA . SER A 1 216 ? 34.372 1.557 -22.390 1.00 82.62 216 SER A CA 1
ATOM 1745 C C . SER A 1 216 ? 33.506 1.142 -23.587 1.00 82.62 216 SER A C 1
ATOM 1747 O O . SER A 1 216 ? 33.092 -0.017 -23.711 1.00 82.62 216 SER A O 1
ATOM 1749 N N . ALA A 1 217 ? 33.247 2.075 -24.509 1.00 82.81 217 ALA A N 1
ATOM 1750 C CA . ALA A 1 217 ? 32.434 1.808 -25.700 1.00 82.81 217 ALA A CA 1
ATOM 1751 C C . ALA A 1 217 ? 33.001 0.661 -26.559 1.00 82.81 217 ALA A C 1
ATOM 1753 O O . ALA A 1 217 ? 32.244 -0.113 -27.156 1.00 82.81 217 ALA A O 1
ATOM 1754 N N . ASP A 1 218 ? 34.326 0.524 -26.601 1.00 84.88 218 ASP A N 1
ATOM 1755 C CA . ASP A 1 218 ? 34.998 -0.524 -27.363 1.00 84.88 218 ASP A CA 1
ATOM 1756 C C . ASP A 1 218 ? 34.923 -1.889 -26.676 1.00 84.88 218 ASP A C 1
ATOM 1758 O O . ASP A 1 218 ? 34.662 -2.892 -27.349 1.00 84.88 218 ASP A O 1
ATOM 1762 N N . GLU A 1 219 ? 35.045 -1.945 -25.347 1.00 85.50 219 GLU A N 1
ATOM 1763 C CA . GLU A 1 219 ? 34.893 -3.198 -24.600 1.00 85.50 219 GLU A CA 1
ATOM 1764 C C . GLU A 1 219 ? 33.438 -3.691 -24.633 1.00 85.50 219 GLU A C 1
ATOM 1766 O O . GLU A 1 219 ? 33.187 -4.874 -24.882 1.00 85.50 219 GLU A O 1
ATOM 1771 N N . LEU A 1 220 ? 32.460 -2.784 -24.520 1.00 89.12 220 LEU A N 1
ATOM 1772 C CA . LEU A 1 220 ? 31.041 -3.111 -24.687 1.00 89.12 220 LEU A CA 1
ATOM 1773 C C . LEU A 1 220 ? 30.755 -3.699 -26.080 1.00 89.12 220 LEU A C 1
ATOM 1775 O O . LEU A 1 220 ? 30.105 -4.740 -26.200 1.00 89.12 220 LEU A O 1
ATOM 1779 N N . ARG A 1 221 ? 31.278 -3.079 -27.151 1.00 90.38 221 ARG A N 1
ATOM 1780 C CA . ARG A 1 221 ? 31.151 -3.598 -28.530 1.00 90.38 221 ARG A CA 1
ATOM 1781 C C . ARG A 1 221 ? 31.795 -4.972 -28.686 1.00 90.38 221 ARG A C 1
ATOM 1783 O O . ARG A 1 221 ? 31.238 -5.835 -29.370 1.00 90.38 221 ARG A O 1
ATOM 1790 N N . ARG A 1 222 ? 32.965 -5.182 -28.082 1.00 91.25 222 ARG A N 1
ATOM 1791 C CA . ARG A 1 222 ? 33.689 -6.456 -28.137 1.00 91.25 222 ARG A CA 1
ATOM 1792 C C . ARG A 1 222 ? 32.884 -7.574 -27.480 1.00 91.25 222 ARG A C 1
ATOM 1794 O O . ARG A 1 222 ? 32.649 -8.599 -28.124 1.00 91.25 222 ARG A O 1
ATOM 1801 N N . ARG A 1 223 ? 32.410 -7.368 -26.247 1.00 90.44 223 ARG A N 1
ATOM 1802 C CA . ARG A 1 223 ? 31.605 -8.359 -25.512 1.00 90.44 223 ARG A CA 1
ATOM 1803 C C . ARG A 1 223 ? 30.264 -8.625 -26.189 1.00 90.44 223 ARG A C 1
ATOM 1805 O O . ARG A 1 223 ? 29.862 -9.785 -26.291 1.00 90.44 223 ARG A O 1
ATOM 1812 N N . TYR A 1 224 ? 29.637 -7.595 -26.762 1.00 93.69 224 TYR A N 1
ATOM 1813 C CA . TYR A 1 224 ? 28.443 -7.761 -27.590 1.00 93.69 224 TYR A CA 1
ATOM 1814 C C . TYR A 1 224 ? 28.669 -8.715 -28.763 1.00 93.69 224 TYR A C 1
ATOM 1816 O O . TYR A 1 224 ? 27.909 -9.667 -28.916 1.00 93.69 224 TYR A O 1
ATOM 1824 N N . ARG A 1 225 ? 29.738 -8.542 -29.550 1.00 93.56 225 ARG A N 1
ATOM 1825 C CA . ARG A 1 225 ? 30.036 -9.440 -30.684 1.00 93.56 225 ARG A CA 1
ATOM 1826 C C . ARG A 1 225 ? 30.239 -10.890 -30.242 1.00 93.56 225 ARG A C 1
ATOM 1828 O O . ARG A 1 225 ? 29.760 -11.800 -30.917 1.00 93.56 225 ARG A O 1
ATOM 1835 N N . ILE A 1 226 ? 30.922 -11.104 -29.117 1.00 90.81 226 ILE A N 1
ATOM 1836 C CA . ILE A 1 226 ? 31.170 -12.443 -28.561 1.00 90.81 226 ILE A CA 1
ATOM 1837 C C . ILE A 1 226 ? 29.845 -13.113 -28.172 1.00 90.81 226 ILE A C 1
ATOM 1839 O O . ILE A 1 226 ? 29.561 -14.224 -28.622 1.00 90.81 226 ILE A O 1
ATOM 1843 N N . MET A 1 227 ? 29.011 -12.428 -27.387 1.00 90.44 227 MET A N 1
ATOM 1844 C CA . MET A 1 227 ? 27.736 -12.971 -26.905 1.00 90.44 227 MET A CA 1
ATOM 1845 C C . MET A 1 227 ? 26.710 -13.128 -28.035 1.00 90.44 227 MET A C 1
ATOM 1847 O O . MET A 1 227 ? 26.016 -14.142 -28.093 1.00 90.44 227 MET A O 1
ATOM 1851 N N . ALA A 1 228 ? 26.659 -12.180 -28.975 1.00 92.12 228 ALA A N 1
ATOM 1852 C CA . ALA A 1 228 ? 25.806 -12.255 -30.156 1.00 92.12 228 ALA A CA 1
ATOM 1853 C C . ALA A 1 228 ? 26.169 -13.461 -31.028 1.00 92.12 228 ALA A C 1
ATOM 1855 O O . ALA A 1 228 ? 25.277 -14.196 -31.433 1.00 92.12 228 ALA A O 1
ATOM 1856 N N . LYS A 1 229 ? 27.464 -13.725 -31.257 1.00 92.25 229 LYS A N 1
ATOM 1857 C CA . LYS A 1 229 ? 27.919 -14.913 -31.996 1.00 92.25 229 LYS A CA 1
ATOM 1858 C C . LYS A 1 229 ? 27.584 -16.211 -31.257 1.00 92.25 229 LYS A C 1
ATOM 1860 O O . LYS A 1 229 ? 27.181 -17.182 -31.888 1.00 92.25 229 LYS A O 1
ATOM 1865 N N . ARG A 1 230 ? 27.736 -16.235 -29.928 1.00 88.12 230 ARG A N 1
ATOM 1866 C CA . ARG A 1 230 ? 27.462 -17.419 -29.099 1.00 88.12 230 ARG A CA 1
ATOM 1867 C C . ARG A 1 230 ? 25.984 -17.803 -29.106 1.00 88.12 230 ARG A C 1
ATOM 1869 O O . ARG A 1 230 ? 25.672 -18.977 -29.291 1.00 88.12 230 ARG A O 1
ATOM 1876 N N . TYR A 1 231 ? 25.106 -16.822 -28.912 1.00 90.88 231 TYR A N 1
ATOM 1877 C CA . TYR A 1 231 ? 23.668 -17.042 -28.755 1.00 90.88 231 TYR A CA 1
ATOM 1878 C C . TYR A 1 231 ? 22.861 -16.841 -30.042 1.00 90.88 231 TYR A C 1
ATOM 1880 O O . TYR A 1 231 ? 21.645 -17.010 -29.995 1.00 90.88 231 TYR A O 1
ATOM 1888 N N . HIS A 1 232 ? 23.495 -16.506 -31.174 1.00 93.56 232 HIS A N 1
ATOM 1889 C CA . HIS A 1 232 ? 22.804 -16.354 -32.459 1.00 93.56 232 HIS A CA 1
ATOM 1890 C C . HIS A 1 232 ? 21.924 -17.580 -32.748 1.00 93.56 232 HIS A C 1
ATOM 1892 O O . HIS A 1 232 ? 22.404 -18.691 -32.531 1.00 93.56 232 HIS A O 1
ATOM 1898 N N . PRO A 1 233 ? 20.688 -17.426 -33.255 1.00 91.62 233 PRO A N 1
ATOM 1899 C CA . PRO A 1 233 ? 19.810 -18.560 -33.560 1.00 91.62 233 PRO A CA 1
ATOM 1900 C C . PRO A 1 233 ? 20.455 -19.618 -34.469 1.00 91.62 233 PRO A C 1
ATOM 1902 O O . PRO A 1 233 ? 20.194 -20.80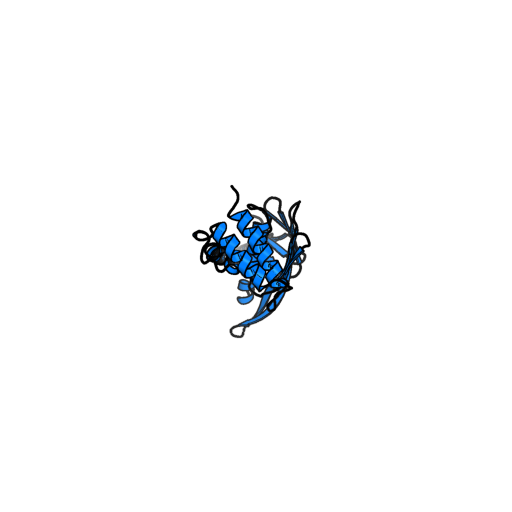3 -34.308 1.00 91.62 233 PRO A O 1
ATOM 1905 N N . ASP A 1 234 ? 21.356 -19.185 -35.353 1.00 93.00 234 ASP A N 1
ATOM 1906 C CA . ASP A 1 234 ? 22.086 -20.057 -36.288 1.00 93.00 234 ASP A CA 1
ATOM 1907 C C . ASP A 1 234 ? 23.378 -20.665 -35.696 1.00 93.00 234 ASP A C 1
ATOM 1909 O O . ASP A 1 234 ? 24.123 -21.361 -36.384 1.00 93.00 234 ASP A O 1
ATOM 1913 N N . SER A 1 235 ? 23.697 -20.371 -34.434 1.00 90.00 235 SER A N 1
ATOM 1914 C CA . SER A 1 235 ? 24.842 -20.949 -33.725 1.00 90.00 235 SER A CA 1
ATOM 1915 C C . SER A 1 235 ? 24.494 -22.342 -33.183 1.00 90.00 235 SER A C 1
ATOM 1917 O O . SER A 1 235 ? 23.364 -22.552 -32.740 1.00 90.00 235 SER A O 1
ATOM 1919 N N . PRO A 1 236 ? 25.459 -23.278 -33.080 1.00 86.81 236 PRO A N 1
ATOM 1920 C CA . PRO A 1 236 ? 25.251 -24.571 -32.419 1.00 86.81 236 PRO A CA 1
ATOM 1921 C C . PRO A 1 236 ? 24.763 -24.453 -30.965 1.00 86.81 236 PRO A C 1
ATOM 1923 O O . PRO A 1 236 ? 24.121 -25.359 -30.446 1.00 86.81 236 PRO A O 1
ATOM 1926 N N . THR A 1 237 ? 25.072 -23.333 -30.301 1.00 87.31 237 THR A N 1
ATOM 1927 C CA . THR A 1 237 ? 24.615 -22.996 -28.940 1.00 87.31 237 THR A CA 1
ATOM 1928 C C . THR A 1 237 ? 23.568 -21.878 -28.935 1.00 87.31 237 THR A C 1
ATOM 1930 O O . THR A 1 237 ? 23.454 -21.136 -27.954 1.00 87.31 237 THR A O 1
ATOM 1933 N N . GLY A 1 238 ? 22.868 -21.704 -30.056 1.00 85.31 238 GLY A N 1
ATOM 1934 C CA . GLY A 1 238 ? 21.919 -20.626 -30.287 1.00 85.31 238 GLY A CA 1
ATOM 1935 C C . GLY A 1 238 ? 20.756 -20.631 -29.305 1.00 85.31 238 GLY A C 1
ATOM 1936 O O . GLY A 1 238 ? 20.221 -21.675 -28.939 1.00 85.31 238 GLY A O 1
ATOM 1937 N N . ASP A 1 239 ? 20.361 -19.437 -28.871 1.00 88.00 239 ASP A N 1
ATOM 1938 C CA . ASP A 1 239 ? 19.232 -19.235 -27.968 1.00 88.00 239 ASP A CA 1
ATOM 1939 C C . ASP A 1 239 ? 18.585 -17.887 -28.296 1.00 88.00 239 ASP A C 1
ATOM 1941 O O . ASP A 1 239 ? 19.106 -16.820 -27.965 1.00 88.00 239 ASP A O 1
ATOM 1945 N N . VAL A 1 240 ? 17.430 -17.948 -28.961 1.00 86.62 240 VAL A N 1
ATOM 1946 C CA . VAL A 1 240 ? 16.691 -16.778 -29.462 1.00 86.62 240 VAL A CA 1
ATOM 1947 C C . VAL A 1 240 ? 16.354 -15.796 -28.334 1.00 86.62 240 VAL A C 1
ATOM 1949 O O . VAL A 1 240 ? 16.445 -14.579 -28.517 1.00 86.62 240 VAL A O 1
ATOM 1952 N N . HIS A 1 241 ? 16.005 -16.303 -27.147 1.00 79.62 241 HIS A N 1
ATOM 1953 C CA . HIS A 1 241 ? 15.648 -15.465 -26.004 1.00 79.62 241 HIS A CA 1
ATOM 1954 C C . HIS A 1 241 ? 16.876 -14.773 -25.416 1.00 79.62 241 HIS A C 1
ATOM 1956 O O . HIS A 1 241 ? 16.824 -13.574 -25.126 1.00 79.62 241 HIS A O 1
ATOM 1962 N N . LYS A 1 242 ? 17.999 -15.488 -25.277 1.00 83.94 242 LYS A N 1
ATOM 1963 C CA . LYS A 1 242 ? 19.261 -14.875 -24.831 1.00 83.94 242 LYS A CA 1
ATOM 1964 C C . LYS A 1 242 ? 19.788 -13.870 -25.848 1.00 83.94 242 LYS A C 1
ATOM 1966 O O . LYS A 1 242 ? 20.226 -12.796 -25.449 1.00 83.94 242 LYS A O 1
ATOM 1971 N N . PHE A 1 243 ? 19.688 -14.165 -27.141 1.00 89.81 243 PHE A N 1
ATOM 1972 C CA . PHE A 1 243 ? 20.109 -13.254 -28.202 1.00 89.81 243 PHE A CA 1
ATOM 1973 C C . PHE A 1 243 ? 19.324 -11.937 -28.179 1.00 89.81 243 PHE A C 1
ATOM 1975 O O . PHE A 1 243 ? 19.919 -10.858 -28.217 1.00 89.81 243 PHE A O 1
ATOM 1982 N N . LYS A 1 244 ? 17.994 -12.012 -28.031 1.00 87.25 244 LYS A N 1
ATOM 1983 C CA . LYS A 1 244 ? 17.138 -10.827 -27.886 1.00 87.25 244 LYS A CA 1
ATOM 1984 C C . LYS A 1 244 ? 17.544 -9.987 -26.669 1.00 87.25 244 LYS A C 1
ATOM 1986 O O . LYS A 1 244 ? 17.743 -8.783 -26.811 1.00 87.25 244 LYS A O 1
ATOM 1991 N N . ARG A 1 245 ? 17.769 -10.628 -25.515 1.00 84.12 245 ARG A N 1
ATOM 1992 C CA . ARG A 1 245 ? 18.220 -9.944 -24.288 1.00 84.12 245 ARG A CA 1
ATOM 1993 C C . ARG A 1 245 ? 19.593 -9.288 -24.436 1.00 84.12 245 ARG A C 1
ATOM 1995 O O . ARG A 1 245 ? 19.784 -8.182 -23.947 1.00 84.12 245 ARG A O 1
ATOM 2002 N N . VAL A 1 246 ? 20.539 -9.932 -25.124 1.00 89.81 246 VAL A N 1
ATOM 2003 C CA . VAL A 1 246 ? 21.868 -9.360 -25.419 1.00 89.81 246 VAL A CA 1
ATOM 2004 C C . VAL A 1 246 ? 21.752 -8.098 -26.279 1.00 89.81 246 VAL A C 1
ATOM 2006 O O . VAL A 1 246 ? 22.467 -7.126 -26.042 1.00 89.81 246 VAL A O 1
ATOM 2009 N N . LYS A 1 247 ? 20.835 -8.082 -27.253 1.00 90.25 247 LYS A N 1
ATOM 2010 C CA . LYS A 1 247 ? 20.584 -6.912 -28.104 1.00 90.25 247 LYS A CA 1
ATOM 2011 C C . LYS A 1 247 ? 19.948 -5.756 -27.329 1.00 90.25 247 LYS A C 1
ATOM 2013 O O . LYS A 1 247 ? 20.415 -4.628 -27.438 1.00 90.25 247 LYS A O 1
ATOM 2018 N N . GLU A 1 248 ? 18.920 -6.041 -26.532 1.00 85.12 248 GLU A N 1
ATOM 2019 C CA . GLU A 1 248 ? 18.262 -5.051 -25.665 1.00 85.12 248 GLU A CA 1
ATOM 2020 C C . GLU A 1 248 ? 19.259 -4.424 -24.677 1.00 85.12 248 GLU A C 1
ATOM 2022 O O . GLU A 1 248 ? 19.314 -3.203 -24.545 1.00 85.12 248 GLU A O 1
ATOM 2027 N N . ALA A 1 249 ? 20.118 -5.251 -24.070 1.00 85.81 249 ALA A N 1
ATOM 2028 C CA . ALA A 1 249 ? 21.169 -4.808 -23.158 1.00 85.81 249 ALA A CA 1
ATOM 2029 C C . ALA A 1 249 ? 22.172 -3.857 -23.812 1.00 85.81 249 ALA A C 1
ATOM 2031 O O . ALA A 1 249 ? 22.533 -2.833 -23.234 1.00 85.81 249 ALA A O 1
ATOM 2032 N N . TYR A 1 250 ? 22.624 -4.197 -25.020 1.00 89.88 250 TYR A N 1
ATOM 2033 C CA . TYR A 1 250 ? 23.597 -3.396 -25.751 1.00 89.88 250 TYR A CA 1
ATOM 2034 C C . TYR A 1 250 ? 23.056 -2.002 -26.080 1.00 89.88 250 TYR A C 1
ATOM 2036 O O . TYR A 1 250 ? 23.735 -1.010 -25.821 1.00 89.88 250 TYR A O 1
ATOM 2044 N N . GLU A 1 251 ? 21.832 -1.919 -26.608 1.00 87.81 251 GLU A N 1
ATOM 2045 C CA . GLU A 1 251 ? 21.216 -0.633 -26.952 1.00 87.81 251 GLU A CA 1
ATOM 2046 C C . GLU A 1 251 ? 20.942 0.219 -25.706 1.00 87.81 251 GLU A C 1
ATOM 2048 O O . GLU A 1 251 ? 21.157 1.430 -25.741 1.00 87.81 251 GLU A O 1
ATOM 2053 N N . HIS A 1 252 ? 20.547 -0.402 -24.590 1.00 82.50 252 HIS A N 1
ATOM 2054 C CA . HIS A 1 252 ? 20.346 0.303 -23.324 1.00 82.50 252 HIS A CA 1
ATOM 2055 C C . HIS A 1 252 ? 21.644 0.918 -22.790 1.00 82.50 252 HIS A C 1
ATOM 2057 O O . HIS A 1 252 ? 21.706 2.125 -22.567 1.00 82.50 252 HIS A O 1
ATOM 2063 N N . ILE A 1 253 ? 22.707 0.117 -22.636 1.00 82.12 253 ILE A N 1
ATOM 2064 C CA . ILE A 1 253 ? 23.987 0.608 -22.098 1.00 82.12 253 ILE A CA 1
ATOM 2065 C C . ILE A 1 253 ? 24.576 1.671 -23.024 1.00 82.12 253 ILE A C 1
ATOM 2067 O O . ILE A 1 253 ? 25.051 2.701 -22.556 1.00 82.12 253 ILE A O 1
ATOM 2071 N N . LYS A 1 254 ? 24.504 1.458 -24.341 1.00 84.50 254 LYS A N 1
ATOM 2072 C CA . LYS A 1 254 ? 24.957 2.437 -25.329 1.00 84.50 254 LYS A CA 1
ATOM 2073 C C . LYS A 1 254 ? 24.201 3.762 -25.199 1.00 84.50 254 LYS A C 1
ATOM 2075 O O . LYS A 1 254 ? 24.828 4.805 -25.282 1.00 84.50 254 LYS A O 1
ATOM 2080 N N . LYS A 1 255 ? 22.886 3.741 -24.978 1.00 78.50 255 LYS A N 1
ATOM 2081 C CA . LYS A 1 255 ? 22.084 4.962 -24.814 1.00 78.50 255 LYS A CA 1
ATOM 2082 C C . LYS A 1 255 ? 22.384 5.699 -23.503 1.00 78.50 255 LYS A C 1
ATOM 2084 O O . LYS A 1 255 ? 22.480 6.918 -23.515 1.00 78.50 255 LYS A O 1
ATOM 2089 N N . GLU A 1 256 ? 22.518 4.969 -22.398 1.00 70.06 256 GLU A N 1
ATOM 2090 C CA . GLU A 1 256 ? 22.666 5.543 -21.049 1.00 70.06 256 GLU A CA 1
ATOM 2091 C C . GLU A 1 256 ? 24.110 5.950 -20.711 1.00 70.06 256 GLU A C 1
ATOM 2093 O O . GLU A 1 256 ? 24.322 6.881 -19.943 1.00 70.06 256 GLU A O 1
ATOM 2098 N N . HIS A 1 257 ? 25.109 5.264 -21.277 1.00 66.19 257 HIS A N 1
ATOM 2099 C CA . HIS A 1 257 ? 26.527 5.455 -20.933 1.00 66.19 257 HIS A CA 1
ATOM 2100 C C . HIS A 1 257 ? 27.364 5.987 -22.105 1.00 66.19 257 HIS A C 1
ATOM 2102 O O . HIS A 1 257 ? 28.537 6.305 -21.930 1.00 66.19 257 HIS A O 1
ATOM 2108 N N . VAL A 1 258 ? 26.779 6.087 -23.306 1.00 58.59 258 VAL A N 1
ATOM 2109 C CA . VAL A 1 258 ? 27.428 6.634 -24.507 1.00 58.59 258 VAL A CA 1
ATOM 2110 C C . VAL A 1 258 ? 26.469 7.607 -25.206 1.00 58.59 258 VAL A C 1
ATOM 2112 O O . VAL A 1 258 ? 26.013 7.371 -26.325 1.00 58.59 258 VAL A O 1
ATOM 2115 N N . ALA A 1 259 ? 26.152 8.721 -24.543 1.00 37.75 259 ALA A N 1
ATOM 2116 C CA . ALA A 1 259 ? 25.503 9.872 -25.168 1.00 37.75 259 ALA A CA 1
ATOM 2117 C C . ALA A 1 259 ? 26.351 11.140 -24.955 1.00 37.75 259 ALA A C 1
ATOM 2119 O O . ALA A 1 259 ? 26.292 11.749 -23.892 1.00 37.75 259 ALA A O 1
ATOM 2120 N N . VAL A 1 260 ? 27.076 11.483 -26.034 1.00 38.75 260 VAL A N 1
ATOM 2121 C CA . VAL A 1 260 ? 27.971 12.636 -26.307 1.00 38.75 260 VAL A CA 1
ATOM 2122 C C . VAL A 1 260 ? 29.237 12.725 -25.458 1.00 38.75 260 VAL A C 1
ATOM 2124 O O . VAL A 1 260 ? 29.172 13.174 -24.298 1.00 38.75 260 VAL A O 1
#

Mean predicted aligned error: 15.15 Å

Foldseek 3Di:
DVVVVVVVVVVVVVVVVVVVVVVPVAPPFPKDWDQWDDDDQKIKGDPQKIKIDTPPCPVQIAIDRPFAWIWMDGPPKIKIFGKDWDWDDDPNDIFIQIDGQWMDIPNRTDDGDDGPVLLVQLQSCCVVDDDDDSSSVVSLQVSLQSQLVRVCRSVVLDCPPPDDPHPVSSNVSSVSSVVSSVVSSVVSCCVNVVCVVDPPPVLNVLLPHPDPVPDDPVSLVVSLVVQLQQQPCPHPNHDPVSNVSSVVSSVVCCVPVPDD

Solvent-accessible surface area (backbone atoms only — not comparable to full-atom values): 14558 Å² total; per-residue (Å²): 117,73,71,61,55,56,52,52,51,52,50,51,50,51,51,50,49,47,52,50,51,60,69,59,58,61,76,77,69,56,66,46,79,40,54,64,51,76,45,90,78,18,39,38,36,30,94,38,35,41,37,39,35,42,74,94,37,86,89,52,51,38,70,47,75,79,42,47,58,36,40,38,36,43,98,89,48,42,35,38,38,34,29,41,75,43,82,45,74,59,95,89,45,74,34,66,40,66,36,65,41,37,38,30,48,69,88,40,80,74,46,74,66,54,88,84,45,58,40,55,55,52,48,52,48,58,70,78,41,68,89,91,42,49,57,51,54,52,49,45,51,51,49,18,40,48,51,19,49,34,57,29,42,72,67,74,59,63,64,74,93,52,75,71,91,42,61,70,57,43,53,53,45,21,53,52,43,50,52,39,25,52,51,34,45,51,52,35,50,48,62,42,53,75,46,70,82,66,60,58,48,76,44,40,52,77,63,70,46,88,48,79,93,72,68,46,75,66,58,52,53,52,47,47,55,54,51,44,57,47,19,28,70,91,30,100,64,36,32,62,69,59,31,52,51,54,52,55,27,50,56,48,50,42,59,77,76,59,70,134